Protein AF-A0A845UX18-F1 (afdb_monomer)

Secondary structure (DSSP, 8-state):
----------------TTSSPSSPPSS--SS-EEEEEE-TTSS-EEEEEEEEEE-TTS-EEEEEEEEEEES--EEEGGGEEEEETTEEE--EEEESSTT--S---EEE--S-EEEEEEE-TTSPPP-TTS-EEEEETTEEEEEE-STT-------------GGGT-PSSPPSS--SSEEEEEEE-TTT--EEEEEEEEEE-TTS-EEEEEEEEEEESSPPEEEGGGEEEEETTEEE--EEEESSSSTT----EEE--S-EEEEEEES-SSS---TTS-EEEEETTEEEEEEPP------

pLDDT: mean 80.94, std 14.85, range [38.84, 96.62]

Organism: NCBI:txid2707351

Radius of gyration: 23.26 Å; Cα contacts (8 Å, |Δi|>4): 614; chains: 1; bounding box: 60×74×62 Å

Mean predicted aligned error: 12.35 Å

Sequence (299 aa):
MRGVFFVILILFSSYSWGCLEAPLPKAPSETNWTASWQNSTGSEALDVALWRHECPDGSELLLMNFDPVVGKPFICSISFDVVQNGGQYENFTLLSDPQSTSSSFCSDLLINTTFLVSQRRFDAQWNISEPFDLYWNSDLLMRVGLPGEIFRDRFQNKNTSVDACFDSPLPIKAKSPIWTAVSREPFNDSETKVTLWRQKCPDGKVLLLATFTPISGMPPFVCTVDFELIQNGVQIDNFILDFDNSSGTDSFCSRLQIEMTFLVNQYSYKTQWDDTAEFSLFWDSEFLMQVGAWAGATE

Structure (mmCIF, N/CA/C/O backbone):
data_AF-A0A845UX18-F1
#
_entry.id   AF-A0A845UX18-F1
#
loop_
_atom_site.group_PDB
_atom_site.id
_atom_site.type_symbol
_atom_site.label_atom_id
_atom_site.label_alt_id
_atom_site.label_c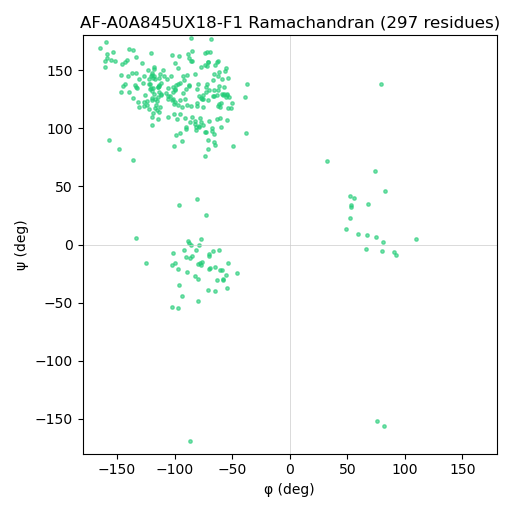omp_id
_atom_site.label_asym_id
_atom_site.label_entity_id
_atom_site.label_seq_id
_atom_site.pdbx_PDB_ins_code
_atom_site.Cartn_x
_atom_site.Cartn_y
_atom_site.Cartn_z
_atom_site.occupancy
_atom_site.B_iso_or_equiv
_atom_site.auth_seq_id
_atom_site.auth_comp_id
_atom_site.auth_asym_id
_atom_site.auth_atom_id
_atom_site.pdbx_PDB_model_num
ATOM 1 N N . MET A 1 1 ? 15.603 -55.658 -6.022 1.00 46.66 1 MET A N 1
ATOM 2 C CA . MET A 1 1 ? 14.857 -54.383 -6.073 1.00 46.66 1 MET A CA 1
ATOM 3 C C . MET A 1 1 ? 15.826 -53.311 -6.550 1.00 46.66 1 MET A C 1
ATOM 5 O O . MET A 1 1 ? 16.840 -53.118 -5.896 1.00 46.66 1 MET A O 1
ATOM 9 N N . ARG A 1 2 ? 15.610 -52.724 -7.734 1.00 44.09 2 ARG A N 1
ATOM 10 C CA . ARG A 1 2 ? 16.452 -51.642 -8.274 1.00 44.09 2 ARG A CA 1
ATOM 11 C C . ARG A 1 2 ? 15.787 -50.316 -7.906 1.00 44.09 2 ARG A C 1
ATOM 13 O O . ARG A 1 2 ? 14.687 -50.056 -8.377 1.00 44.09 2 ARG A O 1
ATOM 20 N N . GLY A 1 3 ? 16.418 -49.543 -7.024 1.00 43.97 3 GLY A N 1
ATOM 21 C CA . GLY A 1 3 ? 15.954 -48.211 -6.644 1.00 43.97 3 GLY A CA 1
ATOM 22 C C . GLY A 1 3 ? 16.251 -47.218 -7.761 1.00 43.97 3 GLY A C 1
ATOM 23 O O . GLY A 1 3 ? 17.409 -47.034 -8.129 1.00 43.97 3 GLY A O 1
ATOM 24 N N . VAL A 1 4 ? 15.206 -46.618 -8.321 1.00 56.28 4 VAL A N 1
ATOM 25 C CA . VAL A 1 4 ? 15.320 -45.498 -9.256 1.00 56.28 4 VAL A CA 1
ATOM 26 C C . VAL A 1 4 ? 15.487 -44.236 -8.414 1.00 56.28 4 VAL A C 1
ATOM 28 O O . VAL A 1 4 ? 14.545 -43.798 -7.761 1.00 56.28 4 VAL A O 1
ATOM 31 N N . PHE A 1 5 ? 16.699 -43.686 -8.386 1.00 52.22 5 PHE A N 1
ATOM 32 C CA . PHE A 1 5 ? 16.954 -42.360 -7.829 1.00 52.22 5 PHE A CA 1
ATOM 33 C C . PHE A 1 5 ? 16.508 -41.315 -8.856 1.00 52.22 5 PHE A C 1
ATOM 35 O O . PHE A 1 5 ? 17.147 -41.150 -9.893 1.00 52.22 5 PHE A O 1
ATOM 42 N N . PHE A 1 6 ? 15.409 -40.617 -8.574 1.00 52.66 6 PHE A N 1
ATOM 43 C CA . PHE A 1 6 ? 15.070 -39.383 -9.275 1.00 52.66 6 PHE A CA 1
ATOM 44 C C . PHE A 1 6 ? 15.975 -38.271 -8.741 1.00 52.66 6 PHE A C 1
ATOM 46 O O . PHE A 1 6 ? 15.771 -37.762 -7.642 1.00 52.66 6 PHE A O 1
ATOM 53 N N . VAL A 1 7 ? 17.003 -37.916 -9.509 1.00 47.62 7 VAL A N 1
ATOM 54 C CA . VAL A 1 7 ? 17.757 -36.681 -9.287 1.00 47.62 7 VAL A CA 1
ATOM 55 C C . VAL A 1 7 ? 16.915 -35.552 -9.871 1.00 47.62 7 VAL A C 1
ATOM 57 O O . VAL A 1 7 ? 16.858 -35.380 -11.087 1.00 47.62 7 VAL A O 1
ATOM 60 N N . ILE A 1 8 ? 16.222 -34.812 -9.008 1.00 54.91 8 ILE A N 1
ATOM 61 C CA . ILE A 1 8 ? 15.590 -33.548 -9.388 1.00 54.91 8 ILE A CA 1
ATOM 62 C C . ILE A 1 8 ? 16.730 -32.541 -9.563 1.00 54.91 8 ILE A C 1
ATOM 64 O O . ILE A 1 8 ? 17.250 -31.992 -8.594 1.00 54.91 8 ILE A O 1
ATOM 68 N N . LEU A 1 9 ? 17.170 -32.358 -10.808 1.00 40.91 9 LEU A N 1
ATOM 69 C CA . LEU A 1 9 ? 18.021 -31.240 -11.201 1.00 40.91 9 LEU A CA 1
ATOM 70 C C . LEU A 1 9 ? 17.180 -29.969 -11.068 1.00 40.91 9 LEU A C 1
ATOM 72 O O . LEU A 1 9 ? 16.374 -29.653 -11.940 1.00 40.91 9 LEU A O 1
ATOM 76 N N . ILE A 1 10 ? 17.343 -29.267 -9.948 1.00 46.94 10 ILE A N 1
ATOM 77 C CA . ILE A 1 10 ? 16.845 -27.902 -9.802 1.00 46.94 10 ILE A CA 1
ATOM 78 C C . ILE A 1 10 ? 17.681 -27.056 -10.766 1.00 46.94 10 ILE A C 1
ATOM 80 O O . ILE A 1 10 ? 18.844 -26.755 -10.497 1.00 46.94 10 ILE A O 1
ATOM 84 N N . LEU A 1 11 ? 17.112 -26.756 -11.934 1.00 45.19 11 LEU A N 1
ATOM 85 C CA . LEU A 1 11 ? 17.663 -25.784 -12.870 1.00 45.19 11 LEU A CA 1
ATOM 86 C C . LEU A 1 11 ? 17.573 -24.419 -12.189 1.00 45.19 11 LEU A C 1
ATOM 88 O O . LEU A 1 11 ? 16.531 -23.772 -12.203 1.00 45.19 11 LEU A O 1
ATOM 92 N N . PHE A 1 12 ? 18.656 -24.000 -11.538 1.00 42.78 12 PHE A N 1
ATOM 93 C CA . PHE A 1 12 ? 18.810 -22.605 -11.158 1.00 42.78 12 PHE A CA 1
ATOM 94 C C . PHE A 1 12 ? 18.809 -21.796 -12.453 1.00 42.78 12 PHE A C 1
ATOM 96 O O . PHE A 1 12 ? 19.661 -22.036 -13.312 1.00 42.78 12 PHE A O 1
ATOM 103 N N . SER A 1 13 ? 17.867 -20.863 -12.607 1.00 51.06 13 SER A N 1
ATOM 104 C CA . SER A 1 13 ? 17.971 -1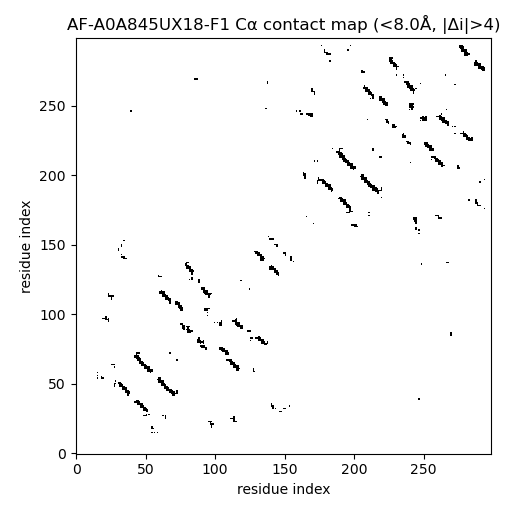9.842 -13.642 1.00 51.06 13 SER A CA 1
ATOM 105 C C . SER A 1 13 ? 19.255 -19.067 -13.360 1.00 51.06 13 SER A C 1
ATOM 107 O O . SER A 1 13 ? 19.365 -18.270 -12.424 1.00 51.06 13 SER A O 1
ATOM 109 N N . SER A 1 14 ? 20.307 -19.391 -14.109 1.00 51.78 14 SER A N 1
ATOM 110 C CA . SER A 1 14 ? 21.498 -18.568 -14.143 1.00 51.78 14 SER A CA 1
ATOM 111 C C . SER A 1 14 ? 21.040 -17.216 -14.659 1.00 51.78 14 SER A C 1
ATOM 113 O O . SER A 1 14 ? 20.670 -17.107 -15.823 1.00 51.78 14 SER A O 1
ATOM 115 N N . TYR A 1 15 ? 21.022 -16.214 -13.777 1.00 56.09 15 TYR A N 1
ATOM 116 C CA . TYR A 1 15 ? 20.987 -14.809 -14.173 1.00 56.09 15 TYR A CA 1
ATOM 117 C C . TYR A 1 15 ? 21.898 -14.660 -15.393 1.00 56.09 15 TYR A C 1
ATOM 119 O O . TYR A 1 15 ? 23.039 -15.131 -15.347 1.00 56.09 15 TYR A O 1
ATOM 127 N N . SER A 1 16 ? 21.396 -14.089 -16.481 1.00 60.09 16 SER A N 1
ATOM 128 C CA . SER A 1 16 ? 22.149 -13.931 -17.720 1.00 60.09 16 SER A CA 1
ATOM 129 C C . SER A 1 16 ? 23.229 -12.868 -17.512 1.00 60.09 16 SER A C 1
ATOM 131 O O . SER A 1 16 ? 23.062 -11.682 -17.792 1.00 60.09 16 SER A O 1
ATOM 133 N N . TRP A 1 17 ? 24.351 -13.286 -16.919 1.00 65.56 17 TRP A N 1
ATOM 134 C CA . TRP A 1 17 ? 25.539 -12.457 -16.755 1.00 65.56 17 TRP A CA 1
ATOM 135 C C . TRP A 1 17 ? 25.937 -11.932 -18.139 1.00 65.56 17 TRP A C 1
ATOM 137 O O . TRP A 1 17 ? 26.398 -12.697 -18.983 1.00 65.56 17 TRP A O 1
ATOM 147 N N . GLY A 1 18 ? 25.710 -10.637 -18.373 1.00 80.44 18 GLY A N 1
ATOM 148 C CA . GLY A 1 18 ? 25.959 -9.978 -19.657 1.00 80.44 18 GLY A CA 1
ATOM 149 C C . GLY A 1 18 ? 24.718 -9.547 -20.444 1.00 80.44 18 GLY A C 1
ATOM 150 O O . GLY A 1 18 ? 24.882 -9.062 -21.556 1.00 80.44 18 GLY A O 1
ATOM 151 N N . CYS A 1 19 ? 23.500 -9.686 -19.908 1.00 89.06 19 CYS A N 1
ATOM 152 C CA . CYS A 1 19 ? 22.313 -9.161 -20.591 1.00 89.06 19 CYS A CA 1
ATOM 153 C C . CYS A 1 19 ? 22.231 -7.626 -20.576 1.00 89.06 19 CYS A C 1
ATOM 155 O O . CYS A 1 19 ? 21.873 -7.019 -21.579 1.00 89.06 19 CYS A O 1
ATOM 157 N N . LEU A 1 20 ? 22.609 -6.988 -19.463 1.00 90.75 20 LEU A N 1
ATOM 158 C CA . LEU A 1 20 ? 22.637 -5.531 -19.339 1.00 90.75 20 LEU A CA 1
ATOM 159 C C . LEU A 1 20 ? 24.052 -5.038 -19.047 1.00 90.75 20 LEU A C 1
ATOM 161 O O . LEU A 1 20 ? 24.739 -5.561 -18.165 1.00 90.75 20 LEU A O 1
ATOM 165 N N . GLU A 1 21 ? 24.448 -3.987 -19.756 1.00 90.25 21 GLU A N 1
ATOM 166 C CA . GLU A 1 21 ? 25.669 -3.232 -19.493 1.00 90.25 21 GLU A CA 1
ATOM 167 C C . GLU A 1 21 ? 25.353 -1.984 -18.657 1.00 90.25 21 GLU A C 1
ATOM 169 O O . GLU A 1 21 ? 24.250 -1.435 -18.715 1.00 90.25 21 GLU A O 1
ATOM 174 N N . ALA A 1 22 ? 26.325 -1.531 -17.864 1.00 87.88 22 ALA A N 1
ATOM 175 C CA . ALA A 1 22 ? 26.252 -0.242 -17.188 1.00 87.88 22 ALA A CA 1
ATOM 176 C C . ALA A 1 22 ? 26.799 0.867 -18.118 1.00 87.88 22 ALA A C 1
ATOM 178 O O . ALA A 1 22 ? 27.856 0.673 -18.725 1.00 87.88 22 ALA A O 1
ATOM 179 N N . PRO A 1 23 ? 26.156 2.049 -18.202 1.00 90.25 23 PRO A N 1
ATOM 180 C CA . PRO A 1 23 ? 24.932 2.439 -17.501 1.00 90.25 23 PRO A CA 1
ATOM 181 C C . PRO A 1 23 ? 23.676 1.820 -18.129 1.00 90.25 23 PRO A C 1
ATOM 183 O O . PRO A 1 23 ? 23.631 1.591 -19.337 1.00 90.25 23 PRO A O 1
ATOM 186 N N . LEU A 1 24 ? 22.635 1.624 -17.312 1.00 93.69 24 LEU A N 1
ATOM 187 C CA . LEU A 1 24 ? 21.344 1.136 -17.797 1.00 93.69 24 LEU A CA 1
ATOM 188 C C . LEU A 1 24 ? 20.780 2.038 -18.915 1.00 93.69 24 LEU A C 1
ATOM 190 O O . LEU A 1 24 ? 21.022 3.253 -18.908 1.00 93.69 24 LEU A O 1
ATOM 194 N N . PRO A 1 25 ? 20.009 1.479 -19.869 1.00 91.81 25 PRO A N 1
ATOM 195 C CA . PRO A 1 25 ? 19.446 2.252 -20.972 1.00 91.81 25 PRO A CA 1
ATOM 196 C C . PRO A 1 25 ? 18.594 3.422 -20.472 1.00 91.81 25 PRO A C 1
ATOM 198 O O . PRO A 1 25 ? 17.703 3.237 -19.649 1.00 91.81 25 PRO A O 1
ATOM 201 N N . LYS A 1 26 ? 18.839 4.631 -20.987 1.00 88.06 26 LYS A N 1
ATOM 202 C CA . LYS A 1 26 ? 18.115 5.853 -20.578 1.00 88.06 26 LYS A CA 1
ATOM 203 C C . LYS A 1 26 ? 16.703 5.977 -21.148 1.00 88.06 26 LYS A C 1
ATOM 205 O O . LYS A 1 26 ? 15.956 6.841 -20.714 1.00 88.06 26 LYS A O 1
ATOM 210 N N . ALA A 1 27 ? 16.369 5.179 -22.156 1.00 82.19 27 ALA A N 1
ATOM 211 C CA . ALA A 1 27 ? 15.075 5.222 -22.812 1.00 82.19 27 ALA A CA 1
ATOM 212 C C . ALA A 1 27 ? 14.560 3.799 -23.057 1.00 82.19 27 ALA A C 1
ATOM 214 O O . ALA A 1 27 ? 15.372 2.898 -23.308 1.00 82.19 27 ALA A O 1
ATOM 215 N N . PRO A 1 28 ? 13.235 3.602 -23.004 1.00 81.44 28 PRO A N 1
ATOM 216 C CA . PRO A 1 28 ? 12.620 2.334 -23.349 1.00 81.44 28 PRO A CA 1
ATOM 217 C C . PRO A 1 28 ? 12.846 1.938 -24.811 1.00 81.44 28 PRO A C 1
ATOM 219 O O . PRO A 1 28 ? 13.057 2.783 -25.682 1.00 81.44 28 PRO A O 1
ATOM 222 N N . SER A 1 29 ? 12.736 0.637 -25.084 1.00 72.19 29 SER A N 1
ATOM 223 C CA . SER A 1 29 ? 12.541 0.125 -26.444 1.00 72.19 29 SER A CA 1
ATOM 224 C C . SER A 1 29 ? 11.144 0.500 -26.980 1.00 72.19 29 SER A C 1
ATOM 226 O O . SER A 1 29 ? 10.334 1.122 -26.287 1.00 72.19 29 SER A O 1
ATOM 228 N N . GLU A 1 30 ? 10.852 0.147 -28.238 1.00 70.25 30 GLU A N 1
ATOM 229 C CA . GLU A 1 30 ? 9.616 0.540 -28.940 1.00 70.25 30 GLU A CA 1
ATOM 230 C C . GLU A 1 30 ? 8.318 0.146 -28.210 1.00 70.25 30 GLU A C 1
ATOM 232 O O . GLU A 1 30 ? 7.302 0.818 -28.378 1.00 70.25 30 GLU A O 1
ATOM 237 N N . THR A 1 31 ? 8.343 -0.906 -27.380 1.00 80.06 31 THR A N 1
ATOM 238 C CA . THR A 1 31 ? 7.196 -1.309 -26.553 1.00 80.06 31 THR A CA 1
ATOM 239 C C . THR A 1 31 ? 7.444 -0.940 -25.098 1.00 80.06 31 THR A C 1
ATOM 241 O O . THR A 1 31 ? 8.271 -1.553 -24.426 1.00 80.06 31 THR A O 1
ATOM 244 N N . ASN A 1 32 ? 6.705 0.051 -24.608 1.00 86.62 32 ASN A N 1
ATOM 245 C CA . ASN A 1 32 ? 6.734 0.465 -23.213 1.00 86.62 32 ASN A CA 1
ATOM 246 C C . ASN A 1 32 ? 5.343 0.824 -22.698 1.00 86.62 32 ASN A C 1
ATOM 248 O O . ASN A 1 32 ? 4.426 1.126 -23.465 1.00 86.62 32 ASN A O 1
ATOM 252 N N . TRP A 1 33 ? 5.220 0.784 -21.377 1.00 89.44 33 TRP A N 1
ATOM 253 C CA . TRP A 1 33 ? 4.077 1.278 -20.626 1.00 89.44 33 TRP A CA 1
ATOM 254 C C . TRP A 1 33 ? 4.501 2.552 -19.916 1.00 89.44 33 TRP A C 1
ATOM 256 O O . TRP A 1 33 ? 5.548 2.584 -19.275 1.00 89.44 33 TRP A O 1
ATOM 266 N N . THR A 1 34 ? 3.703 3.606 -20.043 1.00 89.38 34 THR A N 1
ATOM 267 C CA . THR A 1 34 ? 4.007 4.908 -19.444 1.00 89.38 34 THR A CA 1
ATOM 268 C C . THR A 1 34 ? 2.895 5.339 -18.507 1.00 89.38 34 THR A C 1
ATOM 270 O O . THR A 1 34 ? 1.723 5.236 -18.871 1.00 89.38 34 THR A O 1
ATOM 273 N N . ALA A 1 35 ? 3.261 5.897 -17.361 1.00 87.75 35 ALA A N 1
ATOM 274 C CA . ALA A 1 35 ? 2.351 6.555 -16.435 1.00 87.75 35 ALA A CA 1
ATOM 275 C C . ALA A 1 35 ? 2.935 7.892 -15.982 1.00 87.75 35 ALA A C 1
ATOM 277 O O . ALA A 1 35 ? 4.139 8.109 -16.074 1.00 87.75 35 ALA A O 1
ATOM 278 N N . SER A 1 36 ? 2.079 8.763 -15.462 1.00 88.56 36 SER A N 1
ATOM 279 C CA . SER A 1 36 ? 2.499 9.976 -14.765 1.00 88.56 36 SER A CA 1
ATOM 280 C C . SER A 1 36 ? 1.947 9.908 -13.352 1.00 88.56 36 SER A C 1
ATOM 282 O O . SER A 1 36 ? 0.775 9.582 -13.166 1.00 88.56 36 SER A O 1
ATOM 284 N N . TRP A 1 37 ? 2.778 10.231 -12.372 1.00 87.50 37 TRP A N 1
ATOM 285 C CA . TRP A 1 37 ? 2.398 10.317 -10.971 1.00 87.50 37 TRP A CA 1
ATOM 286 C C . TRP A 1 37 ? 2.608 11.740 -10.468 1.00 87.50 37 TRP A C 1
ATOM 288 O O . TRP A 1 37 ? 3.548 12.429 -10.868 1.00 87.50 37 TRP A O 1
ATOM 298 N N . GLN A 1 38 ? 1.727 12.176 -9.579 1.00 85.38 38 GLN A N 1
ATOM 299 C CA . GLN A 1 38 ? 1.822 13.455 -8.897 1.00 85.38 38 GLN A CA 1
ATOM 300 C C . GLN A 1 38 ? 1.289 13.282 -7.477 1.00 85.38 38 GLN A C 1
ATOM 302 O O . GLN A 1 38 ? 0.246 12.654 -7.287 1.00 85.38 38 GLN A O 1
ATOM 307 N N . ASN A 1 39 ? 1.984 13.845 -6.489 1.00 77.56 39 ASN A N 1
ATOM 308 C CA . ASN A 1 39 ? 1.501 13.822 -5.112 1.00 77.56 39 ASN A CA 1
ATOM 309 C C . ASN A 1 39 ? 0.259 14.718 -4.930 1.00 77.56 39 ASN A C 1
ATOM 311 O O . ASN A 1 39 ? -0.047 15.576 -5.758 1.00 77.56 39 ASN A O 1
ATOM 315 N N . SER A 1 40 ? -0.448 14.555 -3.810 1.00 73.44 40 SER A N 1
ATOM 316 C CA . SER A 1 40 ? -1.710 15.262 -3.532 1.00 73.44 40 SER A CA 1
ATOM 317 C C . SER A 1 40 ? -1.594 16.792 -3.554 1.00 73.44 40 SER A C 1
ATOM 319 O O . SER A 1 40 ? -2.542 17.488 -3.917 1.00 73.44 40 SER A O 1
ATOM 321 N N . THR A 1 41 ? -0.428 17.334 -3.201 1.00 74.19 41 THR A N 1
ATOM 322 C CA . THR A 1 41 ? -0.162 18.781 -3.195 1.00 74.19 41 THR A CA 1
ATOM 323 C C . THR A 1 41 ? 0.309 19.312 -4.549 1.00 74.19 41 THR A C 1
ATOM 325 O O . THR A 1 41 ? 0.395 20.526 -4.743 1.00 74.19 41 THR A O 1
ATOM 328 N N . GLY A 1 42 ? 0.653 18.422 -5.480 1.00 82.81 42 GLY A N 1
ATOM 329 C CA . GLY A 1 42 ? 1.294 18.747 -6.745 1.00 82.81 42 GLY A CA 1
ATOM 330 C C . GLY A 1 42 ? 2.724 19.279 -6.630 1.00 82.81 42 GLY A C 1
ATOM 331 O O . GLY A 1 42 ? 3.270 19.731 -7.638 1.00 82.81 42 GLY A O 1
ATOM 332 N N . SER A 1 43 ? 3.334 19.244 -5.439 1.00 86.56 43 SER A N 1
ATOM 333 C CA . SER A 1 43 ? 4.716 19.689 -5.223 1.00 86.56 43 SER A CA 1
ATOM 334 C C . SER A 1 43 ? 5.748 18.757 -5.855 1.00 86.56 43 SER A C 1
ATOM 336 O O . SER A 1 43 ? 6.882 19.175 -6.087 1.00 86.56 43 SER A O 1
ATOM 338 N N . GLU A 1 44 ? 5.361 17.511 -6.121 1.00 88.94 44 GLU A N 1
ATOM 339 C CA . GLU A 1 44 ? 6.191 16.495 -6.756 1.00 88.94 44 GLU A CA 1
ATOM 340 C C . GLU A 1 44 ? 5.410 15.805 -7.863 1.00 88.94 44 GLU A C 1
ATOM 342 O O . GLU A 1 44 ? 4.247 15.444 -7.687 1.00 88.94 44 GLU A O 1
ATOM 347 N N . ALA A 1 45 ? 6.060 15.626 -9.008 1.00 89.56 45 ALA A N 1
ATOM 348 C CA . ALA A 1 45 ? 5.509 14.894 -10.133 1.00 89.56 45 ALA A CA 1
ATOM 349 C C . ALA A 1 45 ? 6.626 14.170 -10.877 1.00 89.56 45 ALA A C 1
ATOM 351 O O . ALA A 1 45 ? 7.739 14.692 -10.992 1.00 89.56 45 ALA A O 1
ATOM 352 N N .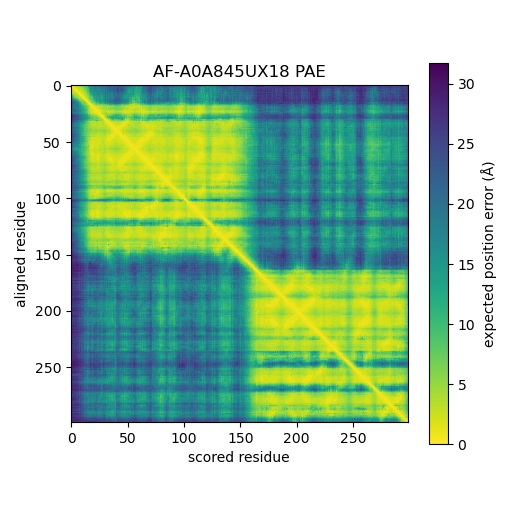 LEU A 1 46 ? 6.322 12.994 -11.413 1.00 94.12 46 LEU A N 1
ATOM 353 C CA . LEU A 1 46 ? 7.232 12.258 -12.277 1.00 94.12 46 LEU A CA 1
ATOM 354 C C . LEU A 1 46 ? 6.494 11.490 -13.364 1.00 94.12 46 LEU A C 1
ATOM 356 O O . LEU A 1 46 ? 5.333 11.116 -13.199 1.00 94.12 46 LEU A O 1
ATOM 360 N N . ASP A 1 47 ? 7.206 11.226 -14.448 1.00 93.50 47 ASP A N 1
ATOM 361 C CA . ASP A 1 47 ? 6.799 10.273 -15.466 1.00 93.50 47 ASP A CA 1
ATOM 362 C C . ASP A 1 47 ? 7.532 8.948 -15.234 1.00 93.50 47 ASP A C 1
ATOM 364 O O . ASP A 1 47 ? 8.726 8.916 -14.932 1.00 93.50 47 ASP A O 1
ATOM 368 N N . VAL A 1 48 ? 6.808 7.839 -15.358 1.00 93.38 48 VAL A N 1
ATOM 369 C CA . VAL A 1 48 ? 7.347 6.481 -15.276 1.00 93.38 48 VAL A CA 1
ATOM 370 C C . VAL A 1 48 ? 7.215 5.829 -16.633 1.00 93.38 48 VAL A C 1
ATOM 372 O O . VAL A 1 48 ? 6.129 5.819 -17.210 1.00 93.38 48 VAL A O 1
ATOM 375 N N . ALA A 1 49 ? 8.292 5.221 -17.114 1.00 93.69 49 ALA A N 1
ATOM 376 C CA . ALA A 1 49 ? 8.254 4.306 -18.241 1.00 93.69 49 ALA A CA 1
ATOM 377 C C . ALA A 1 49 ? 8.745 2.927 -17.806 1.00 93.69 49 ALA A C 1
ATOM 379 O O . ALA A 1 49 ? 9.793 2.795 -17.182 1.00 93.69 49 ALA A O 1
ATOM 380 N N . LEU A 1 50 ? 8.006 1.889 -18.166 1.00 93.38 50 LEU A N 1
ATOM 381 C CA . LEU A 1 50 ? 8.325 0.500 -17.883 1.00 93.38 50 LEU A CA 1
ATOM 382 C C . LEU A 1 50 ? 8.429 -0.270 -19.193 1.00 93.38 50 LEU A C 1
ATOM 384 O O . LEU A 1 50 ? 7.609 -0.077 -20.091 1.00 93.38 50 LEU A O 1
ATOM 388 N N . TRP A 1 51 ? 9.414 -1.151 -19.319 1.00 93.94 51 TRP A N 1
ATOM 389 C CA . TRP A 1 51 ? 9.527 -2.024 -20.483 1.00 93.94 51 TRP A CA 1
ATOM 390 C C . TRP A 1 51 ? 10.237 -3.330 -20.148 1.00 93.94 51 TRP A C 1
ATOM 392 O O . TRP A 1 51 ? 10.990 -3.434 -19.176 1.00 93.94 51 TRP A O 1
ATOM 402 N N . ARG A 1 52 ? 9.986 -4.333 -20.990 1.00 92.12 52 ARG A N 1
ATOM 403 C CA . ARG A 1 52 ? 10.715 -5.601 -20.984 1.00 92.12 52 ARG A CA 1
ATOM 404 C C . ARG A 1 52 ? 11.949 -5.465 -21.875 1.00 92.12 52 ARG A C 1
ATOM 406 O O . ARG A 1 52 ? 11.887 -4.885 -22.960 1.00 92.12 52 ARG A O 1
ATOM 413 N N . HIS A 1 53 ? 13.076 -5.974 -21.402 1.00 91.81 53 HIS A N 1
ATOM 414 C CA . HIS A 1 53 ? 14.329 -6.054 -22.134 1.00 91.81 53 HIS A CA 1
ATOM 415 C C . HIS A 1 53 ? 14.655 -7.523 -22.384 1.00 91.81 53 HIS A C 1
ATOM 417 O O . HIS A 1 53 ? 14.905 -8.267 -21.437 1.00 91.81 53 HIS A O 1
ATOM 423 N N . GLU A 1 54 ? 14.635 -7.933 -23.648 1.00 90.94 54 GLU A N 1
ATOM 424 C CA . GLU A 1 54 ? 14.995 -9.291 -24.049 1.00 90.94 54 GLU A CA 1
ATOM 425 C C . GLU A 1 54 ? 16.514 -9.479 -24.005 1.00 90.94 54 GLU A C 1
ATOM 427 O O . GLU A 1 54 ? 17.280 -8.712 -24.591 1.00 90.94 54 GLU A O 1
ATOM 432 N N . CYS A 1 55 ? 16.947 -10.532 -23.325 1.00 90.25 55 CYS A N 1
ATOM 433 C CA . CYS A 1 55 ? 18.330 -10.958 -23.256 1.00 90.25 55 CYS A CA 1
ATOM 434 C C . CYS A 1 55 ? 18.692 -11.874 -24.437 1.00 90.25 55 CYS A C 1
ATOM 436 O O . CYS A 1 55 ? 17.825 -12.554 -24.990 1.00 90.25 55 CYS A O 1
ATOM 438 N N . PRO A 1 56 ? 19.987 -12.000 -24.793 1.00 90.69 56 PRO A N 1
ATOM 439 C CA . PRO A 1 56 ? 20.425 -12.893 -25.871 1.00 90.69 56 PRO A CA 1
ATOM 440 C C . PRO A 1 56 ? 20.066 -14.376 -25.681 1.00 90.69 56 PRO A C 1
ATOM 442 O O . PRO A 1 56 ? 20.040 -15.131 -26.650 1.00 90.69 56 PRO A O 1
ATOM 445 N N . ASP A 1 57 ? 19.818 -14.807 -24.443 1.00 87.12 57 ASP A N 1
ATOM 446 C CA . ASP A 1 57 ? 19.395 -16.169 -24.103 1.00 87.12 57 ASP A CA 1
ATOM 447 C C . ASP A 1 57 ? 17.867 -16.365 -24.133 1.00 87.12 57 ASP A C 1
ATOM 449 O O . ASP A 1 57 ? 17.383 -17.453 -23.821 1.00 87.12 57 ASP A O 1
ATOM 453 N N . GLY A 1 58 ? 17.113 -15.331 -24.518 1.00 88.50 58 GLY A N 1
ATOM 454 C CA . GLY A 1 58 ? 15.652 -15.331 -24.562 1.00 88.50 58 GLY A CA 1
ATOM 455 C C . GLY A 1 58 ? 14.979 -15.085 -23.211 1.00 88.50 58 GLY A C 1
ATOM 456 O O . GLY A 1 58 ? 13.752 -15.110 -23.148 1.00 88.50 58 GLY A O 1
ATOM 457 N N . SER A 1 59 ? 15.741 -14.857 -22.134 1.00 87.75 59 SER A N 1
ATOM 458 C CA . SER A 1 59 ? 15.167 -14.356 -20.883 1.00 87.75 59 SER A CA 1
ATOM 459 C C . SER A 1 59 ? 14.736 -12.896 -21.031 1.00 87.75 59 SER A C 1
ATOM 461 O O . SER A 1 59 ? 15.233 -12.175 -21.893 1.00 87.75 59 SER A O 1
ATOM 463 N N . GLU A 1 60 ? 13.807 -12.450 -20.193 1.00 89.69 60 GLU A N 1
ATOM 464 C CA . GLU A 1 60 ? 13.410 -11.046 -20.128 1.00 89.69 60 GLU A CA 1
ATOM 465 C C . GLU A 1 60 ? 13.894 -10.434 -18.812 1.00 89.69 60 GLU A C 1
ATOM 467 O O . GLU A 1 60 ? 14.008 -11.106 -17.786 1.00 89.69 60 GLU A O 1
ATOM 472 N N . LEU A 1 61 ? 14.168 -9.136 -18.835 1.00 91.56 61 LEU A N 1
ATOM 473 C CA . LEU A 1 61 ? 14.377 -8.312 -17.651 1.00 91.56 61 LEU A CA 1
ATOM 474 C C . LEU A 1 61 ? 13.379 -7.163 -17.675 1.00 91.56 61 LEU A C 1
ATOM 476 O O . LEU A 1 61 ? 12.994 -6.692 -18.742 1.00 91.56 61 LEU A O 1
ATOM 480 N N . LEU A 1 62 ? 12.982 -6.678 -16.506 1.00 92.94 62 LEU A N 1
ATOM 481 C CA . LEU A 1 62 ? 12.100 -5.525 -16.409 1.00 92.94 62 LEU A CA 1
ATOM 482 C C . LEU A 1 62 ? 12.916 -4.282 -16.052 1.00 92.94 62 LEU A C 1
ATOM 484 O O . LEU A 1 62 ? 13.638 -4.259 -15.055 1.00 92.94 62 LEU A O 1
ATOM 488 N N . LEU A 1 63 ? 12.801 -3.247 -16.876 1.00 94.88 63 LEU A N 1
ATOM 489 C CA . LEU A 1 63 ? 13.450 -1.960 -16.667 1.00 94.88 63 LEU A CA 1
ATOM 490 C C . LEU A 1 63 ? 12.393 -0.894 -16.411 1.00 94.88 63 LEU A C 1
ATOM 492 O O . LEU A 1 63 ? 11.377 -0.847 -17.102 1.00 94.88 63 LEU A O 1
ATOM 496 N N . MET A 1 64 ? 12.659 -0.040 -15.428 1.00 95.25 64 MET A N 1
ATOM 497 C CA . MET A 1 64 ? 11.785 1.054 -15.024 1.00 95.25 64 MET A CA 1
ATOM 498 C C . MET A 1 64 ? 12.571 2.359 -15.028 1.00 95.25 64 MET A C 1
ATOM 500 O O . MET A 1 64 ? 13.566 2.497 -14.320 1.00 95.25 64 MET A O 1
ATOM 504 N N . ASN A 1 65 ? 12.142 3.310 -15.843 1.00 95.88 65 ASN A N 1
ATOM 505 C CA . ASN A 1 65 ? 12.678 4.656 -15.908 1.00 95.88 65 ASN A CA 1
ATOM 506 C C . ASN A 1 65 ? 11.752 5.611 -15.170 1.00 95.88 65 ASN A C 1
ATOM 508 O O . ASN A 1 65 ? 10.539 5.563 -15.358 1.00 95.88 65 ASN A O 1
ATOM 512 N N . PHE A 1 66 ? 12.346 6.481 -14.367 1.00 95.19 66 PHE A N 1
ATOM 513 C CA . PHE A 1 66 ? 11.654 7.572 -13.708 1.00 95.19 66 PHE A CA 1
ATOM 514 C C . PHE A 1 66 ? 12.245 8.890 -14.190 1.00 95.19 66 PHE A C 1
ATOM 516 O O . PHE A 1 66 ? 13.464 9.077 -14.128 1.00 95.19 66 PHE A O 1
ATOM 523 N N . ASP A 1 67 ? 11.382 9.803 -14.619 1.00 95.94 67 ASP A N 1
ATOM 524 C CA . ASP A 1 67 ? 11.741 11.140 -15.071 1.00 95.94 67 ASP A CA 1
ATOM 525 C C . ASP A 1 67 ? 11.049 12.194 -14.190 1.00 95.94 67 ASP A C 1
ATOM 527 O O . ASP A 1 67 ? 9.838 12.399 -14.312 1.00 95.94 67 ASP A O 1
ATOM 531 N N . PRO A 1 68 ? 11.769 12.836 -13.249 1.00 95.69 68 PRO A N 1
ATOM 532 C CA . PRO A 1 68 ? 11.203 13.900 -12.427 1.00 95.69 68 PRO A CA 1
ATOM 533 C C . PRO A 1 68 ? 10.700 15.070 -13.283 1.00 95.69 68 PRO A C 1
ATOM 535 O O . PRO A 1 68 ? 11.473 15.716 -13.989 1.00 95.69 68 PRO A O 1
ATOM 538 N N . VAL A 1 69 ? 9.411 15.395 -13.163 1.00 96.31 69 VAL A N 1
ATOM 539 C CA . VAL A 1 69 ? 8.778 16.528 -13.860 1.00 96.31 69 VAL A CA 1
ATOM 540 C C . VAL A 1 69 ? 8.796 17.778 -12.977 1.00 96.31 69 VAL A C 1
ATOM 542 O O . VAL A 1 69 ? 9.128 18.870 -13.441 1.00 96.31 69 VAL A O 1
ATOM 545 N N . VAL A 1 70 ? 8.454 17.628 -11.692 1.00 95.00 70 VAL A N 1
ATOM 546 C CA . VAL A 1 70 ? 8.448 18.705 -10.686 1.00 95.00 70 VAL A CA 1
ATOM 547 C C . VAL A 1 70 ? 8.966 18.164 -9.355 1.00 95.00 70 VAL A C 1
ATOM 549 O O . VAL A 1 70 ? 8.683 17.026 -8.989 1.00 95.00 70 VAL A O 1
ATOM 552 N N . GLY A 1 71 ? 9.679 19.003 -8.601 1.00 94.38 71 GLY A N 1
ATOM 553 C CA . GLY A 1 71 ? 10.131 18.670 -7.251 1.00 94.38 71 GLY A CA 1
ATOM 554 C C . GLY A 1 71 ? 11.314 17.703 -7.240 1.00 94.38 71 GLY A C 1
ATOM 555 O O . GLY A 1 71 ? 12.144 17.714 -8.150 1.00 94.38 71 GLY A O 1
ATOM 556 N N . LYS A 1 72 ? 11.421 16.917 -6.167 1.00 94.69 72 LYS A N 1
ATOM 557 C CA . LYS A 1 72 ? 12.451 15.885 -5.985 1.00 94.69 72 LYS A CA 1
ATOM 558 C C . LYS A 1 72 ? 11.795 14.618 -5.435 1.00 94.69 72 LYS A C 1
ATOM 560 O O . LYS A 1 72 ? 11.970 14.328 -4.257 1.00 94.69 72 LYS A O 1
ATOM 565 N N . PRO A 1 73 ? 11.027 13.894 -6.264 1.00 92.00 73 PRO A N 1
ATOM 566 C CA . PRO A 1 73 ? 10.257 12.753 -5.796 1.00 92.00 73 PRO A CA 1
ATOM 567 C C . PRO A 1 73 ? 11.143 11.744 -5.065 1.00 92.00 73 PRO A C 1
ATOM 569 O O . PRO A 1 73 ? 12.181 11.331 -5.593 1.00 92.00 73 PRO A O 1
ATOM 572 N N . PHE A 1 74 ? 10.740 11.347 -3.862 1.00 90.50 74 PHE A N 1
ATOM 573 C CA . PHE A 1 74 ? 11.447 10.323 -3.102 1.00 90.50 74 PHE A CA 1
ATOM 574 C C . PHE A 1 74 ? 11.060 8.931 -3.610 1.00 90.50 74 PHE A C 1
ATOM 576 O O . PHE A 1 74 ? 9.893 8.543 -3.553 1.00 90.50 74 PHE A O 1
ATOM 583 N N . ILE A 1 75 ? 12.039 8.165 -4.098 1.00 92.00 75 ILE A N 1
ATOM 584 C CA . ILE A 1 75 ? 11.823 6.818 -4.640 1.00 92.00 75 ILE A CA 1
ATOM 585 C C . ILE A 1 75 ? 12.540 5.807 -3.763 1.00 92.00 75 ILE A C 1
ATOM 587 O O . ILE A 1 75 ? 13.758 5.873 -3.587 1.00 92.00 75 ILE A O 1
ATOM 591 N N . CYS A 1 76 ? 11.793 4.831 -3.257 1.00 89.62 76 CYS A N 1
ATOM 592 C CA . CYS A 1 76 ? 12.329 3.726 -2.480 1.00 89.62 76 CYS A CA 1
ATOM 593 C C . CYS A 1 76 ? 11.792 2.400 -3.005 1.00 89.62 76 CYS A C 1
ATOM 595 O O . CYS A 1 76 ? 10.636 2.302 -3.396 1.00 89.62 76 CYS A O 1
ATOM 597 N N . SER A 1 77 ? 12.623 1.357 -3.020 1.00 88.88 77 SER A N 1
ATOM 598 C CA . SER A 1 77 ? 12.195 0.066 -3.584 1.00 88.88 77 SER A CA 1
ATOM 599 C C . SER A 1 77 ? 11.026 -0.556 -2.813 1.00 88.88 77 SER A C 1
ATOM 601 O O . SER A 1 77 ? 10.189 -1.210 -3.415 1.00 88.88 77 SER A O 1
ATOM 603 N N . ILE A 1 78 ? 10.940 -0.294 -1.504 1.00 81.31 78 ILE A N 1
ATOM 604 C CA . ILE A 1 78 ? 9.831 -0.744 -0.645 1.00 81.31 78 ILE A CA 1
ATOM 605 C C . ILE A 1 78 ? 8.508 -0.026 -0.931 1.00 81.31 78 ILE A C 1
ATOM 607 O O . ILE A 1 78 ? 7.488 -0.418 -0.387 1.00 81.31 78 ILE A O 1
ATOM 611 N N . SER A 1 79 ? 8.520 1.034 -1.740 1.00 84.44 79 SER A N 1
ATOM 612 C CA . SER A 1 79 ? 7.315 1.782 -2.090 1.00 84.44 79 SER A CA 1
ATOM 613 C C . SER A 1 79 ? 6.512 1.116 -3.206 1.00 84.44 79 SER A C 1
ATOM 615 O O . SER A 1 79 ? 5.458 1.634 -3.558 1.00 84.44 79 SER A O 1
ATOM 617 N N . PHE A 1 80 ? 7.013 0.027 -3.800 1.00 88.50 80 PHE A N 1
ATOM 618 C CA . PHE A 1 80 ? 6.389 -0.620 -4.948 1.00 88.50 80 PHE A CA 1
ATOM 619 C C . PHE A 1 80 ? 5.876 -2.008 -4.610 1.00 88.50 80 PHE A C 1
ATOM 621 O O . PHE A 1 80 ? 6.592 -2.824 -4.029 1.00 88.50 80 PHE A O 1
ATOM 628 N N . ASP A 1 81 ? 4.681 -2.288 -5.113 1.00 86.38 81 ASP A N 1
ATOM 629 C CA . ASP A 1 81 ? 4.052 -3.596 -5.052 1.00 86.38 81 ASP A CA 1
ATOM 630 C C . ASP A 1 81 ? 3.639 -4.048 -6.449 1.00 86.38 81 ASP A C 1
ATOM 632 O O . ASP A 1 81 ? 3.221 -3.243 -7.285 1.00 86.38 81 ASP A O 1
ATOM 636 N N . VAL A 1 82 ? 3.729 -5.351 -6.703 1.00 88.62 82 VAL A N 1
ATOM 637 C CA . VAL A 1 82 ? 3.243 -5.955 -7.948 1.00 88.62 82 VAL A CA 1
ATOM 638 C C . VAL A 1 82 ? 2.087 -6.889 -7.650 1.00 88.62 82 VAL A C 1
ATOM 640 O O . VAL A 1 82 ? 2.188 -7.707 -6.744 1.00 88.62 82 VAL A O 1
ATOM 643 N N . VAL A 1 83 ? 1.028 -6.823 -8.454 1.00 84.31 83 VAL A N 1
ATOM 644 C CA . VAL A 1 83 ? -0.146 -7.702 -8.374 1.00 84.31 83 VAL A CA 1
ATOM 645 C C . VAL A 1 83 ? -0.265 -8.508 -9.634 1.00 84.31 83 VAL A C 1
ATOM 647 O O . VAL A 1 83 ? -0.368 -7.959 -10.730 1.00 84.31 83 VAL A O 1
ATOM 650 N N . GLN A 1 84 ? -0.323 -9.819 -9.483 1.00 87.25 84 GLN A N 1
ATOM 651 C CA . GLN A 1 84 ? -0.492 -10.720 -10.602 1.00 87.25 84 GLN A CA 1
ATOM 652 C C . GLN A 1 84 ? -1.301 -11.934 -10.167 1.00 87.25 84 GLN A C 1
ATOM 654 O O . GLN A 1 84 ? -1.019 -12.551 -9.142 1.00 87.25 84 GLN A O 1
ATOM 659 N N . ASN A 1 85 ? -2.327 -12.272 -10.953 1.00 84.62 85 ASN A N 1
ATOM 660 C CA . ASN A 1 85 ? -3.182 -13.441 -10.724 1.00 84.62 85 ASN A CA 1
ATOM 661 C C . ASN A 1 85 ? -3.785 -13.503 -9.300 1.00 84.62 85 ASN A C 1
ATOM 663 O O . ASN A 1 85 ? -3.964 -14.580 -8.739 1.00 84.62 85 ASN A O 1
ATOM 667 N N . GLY A 1 86 ? -4.087 -12.340 -8.708 1.00 74.69 86 GLY A N 1
ATOM 668 C CA . GLY A 1 86 ? -4.623 -12.215 -7.346 1.00 74.69 86 GLY A CA 1
ATOM 669 C C . GLY A 1 86 ? -3.582 -12.309 -6.221 1.00 74.69 86 GLY A C 1
ATOM 670 O O . GLY A 1 86 ? -3.932 -12.086 -5.067 1.00 74.69 86 GLY A O 1
ATOM 671 N N . GLY A 1 87 ? -2.315 -12.601 -6.528 1.00 74.62 87 GLY A N 1
ATOM 672 C CA . GLY A 1 87 ? -1.206 -12.472 -5.584 1.00 74.62 87 GLY A CA 1
ATOM 673 C C . GLY A 1 87 ? -0.600 -11.071 -5.636 1.00 74.62 87 GLY A C 1
ATOM 674 O O . GLY A 1 87 ? -0.525 -10.490 -6.716 1.00 74.62 87 GLY A O 1
ATOM 675 N N . GLN A 1 88 ? -0.135 -10.545 -4.497 1.00 80.06 88 GLN A N 1
ATOM 676 C CA . GLN A 1 88 ? 0.789 -9.401 -4.472 1.00 80.06 88 GLN A CA 1
ATOM 677 C C . GLN A 1 88 ? 2.155 -9.826 -3.966 1.00 80.06 88 GLN A C 1
ATOM 679 O O . GLN A 1 88 ? 2.278 -10.588 -3.004 1.00 80.06 88 GLN A O 1
ATOM 684 N N . TYR A 1 89 ? 3.152 -9.278 -4.633 1.00 82.75 89 TYR A N 1
ATOM 685 C CA . TYR A 1 89 ? 4.549 -9.602 -4.507 1.00 82.75 89 TYR A CA 1
ATOM 686 C C . TYR A 1 89 ? 5.260 -8.380 -3.947 1.00 82.75 89 TYR A C 1
ATOM 688 O O . TYR A 1 89 ? 5.412 -7.362 -4.625 1.00 82.75 89 TYR A O 1
ATOM 696 N N . GLU A 1 90 ? 5.646 -8.510 -2.686 1.00 74.75 90 GLU A N 1
ATOM 697 C CA . GLU A 1 90 ? 6.443 -7.538 -1.945 1.00 74.75 90 GLU A CA 1
ATOM 698 C C . GLU A 1 90 ? 7.940 -7.805 -2.217 1.00 74.75 90 GLU A C 1
ATOM 700 O O . GLU A 1 90 ? 8.303 -8.742 -2.933 1.00 74.75 90 GLU A O 1
ATOM 705 N N . ASN A 1 91 ? 8.843 -6.996 -1.660 1.00 72.56 91 ASN A N 1
ATOM 706 C CA . ASN A 1 91 ? 10.304 -7.126 -1.843 1.00 72.56 91 ASN A CA 1
ATOM 707 C C . ASN A 1 91 ? 10.816 -6.827 -3.261 1.00 72.56 91 ASN A C 1
ATOM 709 O O . ASN A 1 91 ? 11.820 -7.383 -3.731 1.00 72.56 91 ASN A O 1
ATOM 713 N N . PHE A 1 92 ? 10.166 -5.864 -3.903 1.00 82.38 92 PHE A N 1
ATOM 714 C CA . PHE A 1 92 ? 10.661 -5.196 -5.093 1.00 82.38 92 PHE A CA 1
ATOM 715 C C . PHE A 1 92 ? 12.034 -4.557 -4.822 1.00 82.38 92 PHE A C 1
ATOM 717 O O . PHE A 1 92 ? 12.267 -3.957 -3.772 1.00 82.38 92 PHE A O 1
ATOM 724 N N . THR A 1 93 ? 12.985 -4.707 -5.743 1.00 89.12 93 THR A N 1
ATOM 725 C CA . THR A 1 93 ? 14.314 -4.087 -5.644 1.00 89.12 93 THR A CA 1
ATOM 726 C C . THR A 1 93 ? 14.606 -3.287 -6.905 1.00 89.12 93 THR A C 1
ATOM 728 O O . THR A 1 93 ? 14.625 -3.842 -8.001 1.00 89.12 93 THR A O 1
ATOM 731 N N . LEU A 1 94 ? 14.881 -1.995 -6.735 1.00 92.69 94 LEU A N 1
ATOM 732 C CA . LEU A 1 94 ? 15.368 -1.108 -7.787 1.00 92.69 94 LEU A CA 1
ATOM 733 C C . LEU A 1 94 ? 16.899 -1.073 -7.754 1.00 92.69 94 LEU A C 1
ATOM 735 O O . LEU A 1 94 ? 17.493 -0.645 -6.760 1.00 92.69 94 LEU A O 1
ATOM 739 N N . LEU A 1 95 ? 17.534 -1.515 -8.841 1.00 92.62 95 LEU A N 1
ATOM 740 C CA . LEU A 1 95 ? 18.990 -1.539 -9.009 1.00 92.62 95 LEU A CA 1
ATOM 741 C C . LEU A 1 95 ? 19.406 -0.541 -10.095 1.00 92.62 95 LEU A C 1
ATOM 743 O O . LEU A 1 95 ? 19.014 -0.689 -11.247 1.00 92.62 95 LEU A O 1
ATOM 747 N N . SER A 1 96 ? 20.206 0.471 -9.754 1.00 92.00 96 SER A N 1
ATOM 748 C CA . SER A 1 96 ? 20.712 1.464 -10.723 1.00 92.00 96 SER A CA 1
ATOM 749 C C . SER A 1 96 ? 21.902 0.962 -11.552 1.00 92.00 96 SER A C 1
ATOM 751 O O . SER A 1 96 ? 22.225 1.536 -12.591 1.00 92.00 96 SER A O 1
ATOM 753 N N . ASP A 1 97 ? 22.545 -0.114 -11.102 1.00 90.12 97 ASP A N 1
ATOM 754 C CA . ASP A 1 97 ? 23.626 -0.811 -11.793 1.00 90.12 97 ASP A CA 1
ATOM 755 C C . ASP A 1 97 ? 23.308 -2.318 -11.782 1.00 90.12 97 ASP A C 1
ATOM 757 O O . ASP A 1 97 ? 23.119 -2.884 -10.698 1.00 90.12 97 ASP A O 1
ATOM 761 N N . PRO A 1 98 ? 23.230 -2.982 -12.952 1.00 85.81 98 PRO A N 1
ATOM 762 C CA . PRO A 1 98 ? 22.891 -4.402 -13.042 1.00 85.81 98 PRO A CA 1
ATOM 763 C C . PRO A 1 98 ? 23.939 -5.318 -12.393 1.00 85.81 98 PRO A C 1
ATOM 765 O O . PRO A 1 98 ? 23.629 -6.467 -12.087 1.00 85.81 98 PRO A O 1
ATOM 768 N N . GLN A 1 99 ? 25.167 -4.831 -12.182 1.00 84.25 99 GLN A N 1
ATOM 769 C CA . GLN A 1 99 ? 26.240 -5.555 -11.495 1.00 84.25 99 GLN A CA 1
ATOM 770 C C . GLN A 1 99 ? 26.272 -5.274 -9.993 1.00 84.25 99 GLN A C 1
ATOM 772 O O . GLN A 1 99 ? 27.079 -5.863 -9.266 1.00 84.25 99 GLN A O 1
ATOM 777 N N . SER A 1 100 ? 25.417 -4.370 -9.509 1.00 82.94 100 SER A N 1
ATOM 778 C CA . SER A 1 100 ? 25.401 -4.042 -8.099 1.00 82.94 100 SER A CA 1
ATOM 779 C C . SER A 1 100 ? 24.929 -5.231 -7.271 1.00 82.94 100 SER A C 1
ATOM 781 O O . SER A 1 100 ? 23.854 -5.790 -7.479 1.00 82.94 100 SER A O 1
ATOM 783 N N . THR A 1 101 ? 25.729 -5.575 -6.267 1.00 74.94 101 THR A N 1
ATOM 784 C CA . THR A 1 101 ? 25.326 -6.459 -5.169 1.00 74.94 101 THR A CA 1
ATOM 785 C C . THR A 1 101 ? 24.666 -5.681 -4.026 1.00 74.94 101 THR A C 1
ATOM 787 O O . THR A 1 101 ? 24.348 -6.265 -2.989 1.00 74.94 101 THR A O 1
ATOM 790 N N . SER A 1 102 ? 24.513 -4.359 -4.181 1.00 64.94 102 SER A N 1
ATOM 791 C CA . SER A 1 102 ? 24.061 -3.453 -3.129 1.00 64.94 102 SER A CA 1
ATOM 792 C C . SER A 1 102 ? 22.580 -3.595 -2.791 1.00 64.94 102 SER A C 1
ATOM 794 O O . SER A 1 102 ? 21.774 -4.156 -3.531 1.00 64.94 102 SER A O 1
ATOM 796 N N . SER A 1 103 ? 22.236 -2.995 -1.652 1.00 65.94 103 SER A N 1
ATOM 797 C CA . SER A 1 103 ? 20.878 -2.735 -1.192 1.00 65.94 103 SER A CA 1
ATOM 798 C C . SER A 1 103 ? 20.054 -1.935 -2.208 1.00 65.94 103 SER A C 1
ATOM 800 O O . SER A 1 103 ? 20.593 -1.124 -2.961 1.00 65.94 103 SER A O 1
ATOM 802 N N . SER A 1 104 ? 18.742 -2.159 -2.160 1.00 83.31 104 SER A N 1
ATOM 803 C CA . SER A 1 104 ? 17.668 -1.405 -2.815 1.00 83.31 104 SER A CA 1
ATOM 804 C C . SER A 1 104 ? 17.898 0.108 -2.868 1.00 83.31 104 SER A C 1
ATOM 806 O O . SER A 1 104 ? 18.284 0.704 -1.859 1.00 83.31 104 SER A O 1
ATOM 808 N N . PHE A 1 105 ? 17.584 0.742 -4.003 1.00 90.62 105 PHE A N 1
ATOM 809 C CA . PHE A 1 105 ? 17.547 2.204 -4.103 1.00 90.62 105 PHE A CA 1
ATOM 810 C C . PHE A 1 105 ? 16.491 2.798 -3.158 1.00 90.62 105 PHE A C 1
ATOM 812 O O . PHE A 1 105 ? 15.378 2.268 -3.060 1.00 90.62 105 PHE A O 1
ATOM 819 N N . CYS A 1 106 ? 16.863 3.882 -2.469 1.00 92.62 106 CYS A N 1
ATOM 820 C CA . CYS A 1 106 ? 16.007 4.658 -1.573 1.00 92.62 106 CYS A CA 1
ATOM 821 C C . CYS A 1 106 ? 16.558 6.085 -1.426 1.00 92.62 106 CYS A C 1
ATOM 823 O O . CYS A 1 106 ? 17.450 6.329 -0.610 1.00 92.62 106 CYS A O 1
ATOM 825 N N . SER A 1 107 ? 16.125 7.009 -2.283 1.00 93.56 107 SER A N 1
ATOM 826 C CA . SER A 1 107 ? 16.608 8.395 -2.270 1.00 93.56 107 SER A CA 1
ATOM 827 C C . SER A 1 107 ? 15.720 9.334 -3.088 1.00 93.56 107 SER A C 1
ATOM 829 O O . SER A 1 107 ? 14.884 8.886 -3.873 1.00 93.56 107 SER A O 1
ATOM 831 N N . ASP A 1 108 ? 15.961 10.638 -2.944 1.00 94.31 108 ASP A N 1
ATOM 832 C CA . ASP A 1 108 ? 15.400 11.664 -3.822 1.00 94.31 108 ASP A CA 1
ATOM 833 C C . ASP A 1 108 ? 15.887 11.458 -5.257 1.00 94.31 108 ASP A C 1
ATOM 835 O O . ASP A 1 108 ? 17.089 11.324 -5.526 1.00 94.31 108 ASP A O 1
ATOM 839 N N . LEU A 1 109 ? 14.957 11.512 -6.201 1.00 94.62 109 LEU A N 1
ATOM 840 C CA . LEU A 1 109 ? 15.266 11.434 -7.613 1.00 94.62 109 LEU A CA 1
ATOM 841 C C . LEU A 1 109 ? 15.489 12.836 -8.189 1.00 94.62 109 LEU A C 1
ATOM 843 O O . LEU A 1 109 ? 14.564 13.632 -8.336 1.00 94.62 109 LEU A O 1
ATOM 847 N N . LEU A 1 110 ? 16.746 13.146 -8.513 1.00 94.62 110 LEU A N 1
ATOM 848 C CA . LEU A 1 110 ? 17.149 14.470 -9.011 1.00 94.62 110 LEU A CA 1
ATOM 849 C C . LEU A 1 110 ? 17.252 14.549 -10.535 1.00 94.62 110 LEU A C 1
ATOM 851 O O . LEU A 1 110 ? 17.270 15.642 -11.097 1.00 94.62 110 LEU A O 1
ATOM 855 N N . ILE A 1 111 ? 17.405 13.400 -11.187 1.00 95.00 111 ILE A N 1
ATOM 856 C CA . ILE A 1 111 ? 17.588 13.276 -12.629 1.00 95.00 111 ILE A CA 1
ATOM 857 C C . ILE A 1 111 ? 16.854 12.037 -13.123 1.00 95.00 111 ILE A C 1
ATOM 859 O O . ILE A 1 111 ? 16.657 11.082 -12.367 1.00 95.00 111 ILE A O 1
ATOM 863 N N . ASN A 1 112 ? 16.533 12.039 -14.414 1.00 95.94 112 ASN A N 1
ATOM 864 C CA . ASN A 1 112 ? 16.050 10.858 -15.107 1.00 95.94 112 ASN A CA 1
ATOM 865 C C . ASN A 1 112 ? 16.983 9.658 -14.836 1.00 95.94 112 ASN A C 1
ATOM 867 O O . ASN A 1 112 ? 18.192 9.732 -15.094 1.00 95.94 112 ASN A O 1
ATOM 871 N N . THR A 1 113 ? 16.420 8.578 -14.287 1.00 95.62 113 THR A N 1
ATOM 872 C CA . THR A 1 113 ? 17.167 7.379 -13.887 1.00 95.62 113 THR A CA 1
ATOM 873 C C . THR A 1 113 ? 16.392 6.118 -14.245 1.00 95.62 113 THR A C 1
ATOM 875 O O . THR A 1 113 ? 15.218 5.975 -13.908 1.00 95.62 113 THR A O 1
ATOM 878 N N . THR A 1 114 ? 17.080 5.177 -14.891 1.00 96.00 114 THR A N 1
ATOM 879 C CA . THR A 1 114 ? 16.583 3.818 -15.129 1.00 96.00 114 THR A CA 1
ATOM 880 C C . THR A 1 114 ? 17.087 2.879 -14.052 1.00 96.00 114 THR A C 1
ATOM 882 O O . THR A 1 114 ? 18.266 2.903 -13.699 1.00 96.00 114 THR A O 1
ATOM 885 N N . PHE A 1 115 ? 16.203 2.002 -13.600 1.00 95.50 115 PHE A N 1
ATOM 886 C CA . PHE A 1 115 ? 16.492 0.915 -12.689 1.00 95.50 115 PHE A CA 1
ATOM 887 C C . PHE A 1 115 ? 16.154 -0.425 -13.332 1.00 95.50 115 PHE A C 1
ATOM 889 O O . PHE A 1 115 ? 15.170 -0.560 -14.061 1.00 95.50 115 PHE A O 1
ATOM 896 N N . LEU A 1 116 ? 16.953 -1.432 -13.004 1.00 94.00 116 LEU A N 1
ATOM 897 C CA . LEU A 1 116 ? 16.571 -2.825 -13.137 1.00 94.00 116 LEU A CA 1
ATOM 898 C C . LEU A 1 116 ? 15.643 -3.184 -11.982 1.00 94.00 116 LEU A C 1
ATOM 900 O O . LEU A 1 116 ? 15.992 -3.007 -10.813 1.00 94.00 116 LEU A O 1
ATOM 904 N N . VAL A 1 117 ? 14.478 -3.710 -12.335 1.00 92.88 117 VAL A N 1
ATOM 905 C CA . VAL A 1 117 ? 13.518 -4.261 -11.392 1.00 92.88 117 VAL A CA 1
ATOM 906 C C . VAL A 1 117 ? 13.885 -5.712 -11.130 1.00 92.88 117 VAL A C 1
ATOM 908 O O . VAL A 1 117 ? 13.907 -6.543 -12.038 1.00 92.88 117 VAL A O 1
ATOM 911 N N . SER A 1 118 ? 14.186 -6.011 -9.873 1.00 88.88 118 SER A N 1
ATOM 912 C CA . SER A 1 118 ? 14.573 -7.341 -9.423 1.00 88.88 118 SER A CA 1
ATOM 913 C C . SER A 1 118 ? 13.735 -7.784 -8.229 1.00 88.88 118 SER A C 1
ATOM 915 O O . SER A 1 118 ? 13.204 -6.964 -7.479 1.00 88.88 118 SER A O 1
ATOM 917 N N . GLN A 1 119 ? 13.638 -9.098 -8.054 1.00 82.69 119 GLN A N 1
ATOM 918 C CA . GLN A 1 119 ? 12.958 -9.744 -6.937 1.00 82.69 119 GLN A CA 1
ATOM 919 C C . GLN A 1 119 ? 13.993 -10.476 -6.083 1.00 82.69 119 GLN A C 1
ATOM 921 O O . GLN A 1 119 ? 14.942 -11.079 -6.604 1.00 82.69 119 GLN A O 1
ATOM 926 N N . ARG A 1 120 ? 13.820 -10.472 -4.758 1.00 75.81 120 ARG A N 1
ATOM 927 C CA . ARG A 1 120 ? 14.672 -11.293 -3.889 1.00 75.81 120 ARG A CA 1
ATOM 928 C C . ARG A 1 120 ? 14.405 -12.775 -4.159 1.00 75.81 120 ARG A C 1
ATOM 930 O O . ARG A 1 120 ? 13.271 -13.229 -4.218 1.00 75.81 120 ARG A O 1
ATOM 937 N N . ARG A 1 121 ? 15.479 -13.557 -4.319 1.00 61.88 121 ARG A N 1
ATOM 938 C CA . ARG A 1 121 ? 15.432 -14.966 -4.769 1.00 61.88 121 ARG A CA 1
ATOM 939 C C . ARG A 1 121 ? 14.759 -15.950 -3.801 1.00 61.88 121 ARG A C 1
ATOM 941 O O . ARG A 1 121 ? 14.661 -17.125 -4.139 1.00 61.88 121 ARG A O 1
ATOM 948 N N . PHE A 1 122 ? 14.375 -15.511 -2.606 1.00 65.00 122 PHE A N 1
ATOM 949 C CA . PHE A 1 122 ? 13.817 -16.384 -1.570 1.00 65.00 122 PHE A CA 1
ATOM 950 C C . PHE A 1 122 ? 12.292 -16.302 -1.458 1.00 65.00 122 PHE A C 1
ATOM 952 O O . PHE A 1 122 ? 11.711 -17.133 -0.765 1.00 65.00 122 PHE A O 1
ATOM 959 N N . ASP A 1 123 ? 11.662 -15.367 -2.170 1.00 62.44 123 ASP A N 1
ATOM 960 C CA . ASP A 1 123 ? 10.218 -15.157 -2.131 1.00 62.44 123 ASP A CA 1
ATOM 961 C C . ASP A 1 123 ? 9.539 -15.763 -3.365 1.00 62.44 123 ASP A C 1
ATOM 963 O O . ASP A 1 123 ? 10.190 -16.080 -4.368 1.00 62.44 123 ASP A O 1
ATOM 967 N N . ALA A 1 124 ? 8.217 -15.944 -3.289 1.00 64.38 124 ALA A N 1
ATOM 968 C CA . ALA A 1 124 ? 7.423 -16.284 -4.463 1.00 64.38 124 ALA A CA 1
ATOM 969 C C . ALA A 1 124 ? 7.680 -15.232 -5.544 1.00 64.38 124 ALA A C 1
ATOM 971 O O . ALA A 1 124 ? 7.613 -14.038 -5.261 1.00 64.38 124 ALA A O 1
ATOM 972 N N . GLN A 1 125 ? 7.992 -15.677 -6.761 1.00 77.81 125 GLN A N 1
ATOM 973 C CA . GLN A 1 125 ? 8.283 -14.758 -7.850 1.00 77.81 125 GLN A CA 1
ATOM 974 C C . GLN A 1 125 ? 7.063 -14.534 -8.726 1.00 77.81 125 GLN A C 1
ATOM 976 O O . GLN A 1 125 ? 6.343 -15.482 -9.049 1.00 77.81 125 GLN A O 1
ATOM 981 N N . TRP A 1 126 ? 6.846 -13.284 -9.121 1.00 85.38 126 TRP A N 1
ATOM 982 C CA . TRP A 1 126 ? 5.874 -12.963 -10.156 1.00 85.38 126 TRP A CA 1
ATOM 983 C C . TRP A 1 126 ? 6.493 -13.161 -11.539 1.00 85.38 126 TRP A C 1
ATOM 985 O O . TRP A 1 126 ? 7.699 -12.976 -11.737 1.00 85.38 126 TRP A O 1
ATOM 995 N N . ASN A 1 127 ? 5.663 -13.571 -12.491 1.00 89.19 127 ASN A N 1
ATOM 996 C CA . ASN A 1 127 ? 6.050 -13.840 -13.862 1.00 89.19 127 ASN A CA 1
ATOM 997 C C . ASN A 1 127 ? 6.090 -12.531 -14.656 1.00 89.19 127 ASN A C 1
ATOM 999 O O . ASN A 1 127 ? 5.055 -12.001 -15.063 1.00 89.19 127 ASN A O 1
ATOM 1003 N N . ILE A 1 128 ? 7.296 -12.027 -14.916 1.00 89.38 128 ILE A N 1
ATOM 1004 C CA . ILE A 1 128 ? 7.487 -10.776 -15.656 1.00 89.38 128 ILE A CA 1
ATOM 1005 C C . ILE A 1 128 ? 6.926 -10.814 -17.080 1.00 89.38 128 ILE A C 1
ATOM 1007 O O . ILE A 1 128 ? 6.624 -9.752 -17.616 1.00 89.38 128 ILE A O 1
ATOM 1011 N N . SER A 1 129 ? 6.749 -11.996 -17.676 1.00 88.44 129 SER A N 1
ATOM 1012 C CA . SER A 1 129 ? 6.217 -12.171 -19.034 1.00 88.44 129 SER A CA 1
ATOM 1013 C C . SER A 1 129 ? 4.683 -12.181 -19.089 1.00 88.44 129 SER A C 1
ATOM 1015 O O . SER A 1 129 ? 4.104 -12.110 -20.171 1.00 88.44 129 SER A O 1
ATOM 1017 N N . GLU A 1 130 ? 4.008 -12.246 -17.941 1.00 89.75 130 GLU A N 1
ATOM 1018 C CA . GLU A 1 130 ? 2.548 -12.150 -17.836 1.00 89.75 130 GLU A CA 1
ATOM 1019 C C . GLU A 1 130 ? 2.105 -10.718 -17.493 1.00 89.75 130 GLU A C 1
ATOM 1021 O O . GLU A 1 130 ? 2.921 -9.915 -17.033 1.00 89.75 130 GLU A O 1
ATOM 1026 N N . PRO A 1 131 ? 0.826 -10.359 -17.713 1.00 89.12 131 PRO A N 1
ATOM 1027 C CA . PRO A 1 131 ? 0.286 -9.085 -17.257 1.00 89.12 131 PRO A CA 1
ATOM 1028 C C . PRO A 1 131 ? 0.338 -8.937 -15.733 1.00 89.12 131 PRO A C 1
ATOM 1030 O O . PRO A 1 131 ? 0.206 -9.921 -15.002 1.00 89.12 131 PRO A O 1
ATOM 1033 N N . PHE A 1 132 ? 0.500 -7.709 -15.253 1.00 91.19 132 PHE A N 1
ATOM 1034 C CA . PHE A 1 132 ? 0.487 -7.383 -13.828 1.00 91.19 132 PHE A CA 1
ATOM 1035 C C . PHE A 1 132 ? 0.095 -5.924 -13.602 1.00 91.19 132 PHE A C 1
ATOM 1037 O O . PHE A 1 132 ? 0.245 -5.081 -14.486 1.00 91.19 132 PHE A O 1
ATOM 1044 N N . ASP A 1 133 ? -0.377 -5.625 -12.400 1.00 88.81 133 ASP A N 1
ATOM 1045 C CA . ASP A 1 133 ? -0.625 -4.264 -11.943 1.00 88.81 133 ASP A CA 1
ATOM 1046 C C . ASP A 1 133 ? 0.534 -3.834 -11.031 1.00 88.81 133 ASP A C 1
ATOM 1048 O O . ASP A 1 133 ? 0.952 -4.578 -10.143 1.00 88.81 133 ASP A O 1
ATOM 1052 N N . LEU A 1 134 ? 1.091 -2.653 -11.283 1.00 89.31 134 LEU A N 1
ATOM 1053 C CA . LEU A 1 134 ? 2.164 -2.058 -10.495 1.00 89.31 134 LEU A CA 1
ATOM 1054 C C . LEU A 1 134 ? 1.590 -0.933 -9.642 1.00 89.31 134 LEU A C 1
ATOM 1056 O O . LEU A 1 134 ? 0.972 -0.008 -10.172 1.00 89.31 134 LEU A O 1
ATOM 1060 N N . TYR A 1 135 ? 1.865 -0.985 -8.348 1.00 86.31 135 TYR A N 1
ATOM 1061 C CA . TYR A 1 135 ? 1.435 0.004 -7.372 1.00 86.31 135 TYR A CA 1
ATOM 1062 C C . TYR A 1 135 ? 2.635 0.763 -6.818 1.00 86.31 135 TYR A C 1
ATOM 1064 O O . TYR A 1 135 ? 3.723 0.200 -6.690 1.00 86.31 135 TYR A O 1
ATOM 1072 N N . TRP A 1 136 ? 2.430 2.037 -6.493 1.00 86.12 136 TRP A N 1
ATOM 1073 C CA . TRP A 1 136 ? 3.396 2.888 -5.815 1.00 86.12 136 TRP A CA 1
ATOM 1074 C C . TRP A 1 136 ? 2.716 3.592 -4.637 1.00 86.12 136 TRP A C 1
ATOM 1076 O O . TRP A 1 136 ? 1.777 4.353 -4.841 1.00 86.12 136 TRP A O 1
ATOM 1086 N N . ASN A 1 137 ? 3.187 3.341 -3.411 1.00 78.06 137 ASN A N 1
ATOM 1087 C CA . ASN A 1 137 ? 2.579 3.831 -2.168 1.00 78.06 137 ASN A CA 1
ATOM 1088 C C . ASN A 1 137 ? 1.077 3.493 -2.099 1.00 78.06 137 ASN A C 1
ATOM 1090 O O . ASN A 1 137 ? 0.270 4.338 -1.729 1.00 78.06 137 ASN A O 1
ATOM 1094 N N . SER A 1 138 ? 0.712 2.274 -2.506 1.00 69.50 138 SER A N 1
ATOM 1095 C CA . SER A 1 138 ? -0.671 1.788 -2.660 1.00 69.50 138 SER A CA 1
ATOM 1096 C C . SER A 1 138 ? -1.539 2.418 -3.739 1.00 69.50 138 SER A C 1
ATOM 1098 O O . SER A 1 138 ? -2.627 1.902 -4.002 1.00 69.50 138 SER A O 1
ATOM 1100 N N . ASP A 1 139 ? -1.058 3.430 -4.450 1.00 73.31 139 ASP A N 1
ATOM 1101 C CA . ASP A 1 139 ? -1.743 3.910 -5.641 1.00 73.31 139 ASP A CA 1
ATOM 1102 C C . ASP A 1 139 ? -1.412 3.010 -6.827 1.00 73.31 139 ASP A C 1
ATOM 1104 O O . ASP A 1 139 ? -0.248 2.681 -7.071 1.00 73.31 139 ASP A O 1
ATOM 1108 N N . LEU A 1 140 ? -2.427 2.619 -7.603 1.00 76.56 140 LEU A N 1
ATOM 1109 C CA . LEU A 1 140 ? -2.196 1.929 -8.869 1.00 76.56 140 LEU A CA 1
ATOM 1110 C C . LEU A 1 140 ? -1.446 2.878 -9.806 1.00 76.56 140 LEU A C 1
ATOM 1112 O O . LEU A 1 140 ? -2.021 3.825 -10.342 1.00 76.56 140 LEU A O 1
ATOM 1116 N N . LEU A 1 141 ? -0.169 2.592 -10.032 1.00 82.38 141 LEU A N 1
ATOM 1117 C CA . LEU A 1 141 ? 0.683 3.382 -10.903 1.00 82.38 141 LEU A CA 1
ATOM 1118 C C . LEU A 1 141 ? 0.423 3.033 -12.371 1.00 82.38 141 LEU A C 1
ATOM 1120 O O . LEU A 1 141 ? 0.247 3.925 -13.199 1.00 82.38 141 LEU A O 1
ATOM 1124 N N . MET A 1 142 ? 0.399 1.739 -12.712 1.00 86.38 142 MET A N 1
ATOM 1125 C CA . MET A 1 142 ? 0.119 1.286 -14.080 1.00 86.38 142 MET A CA 1
ATOM 1126 C C . MET A 1 142 ? -0.328 -0.173 -14.163 1.00 86.38 142 MET A C 1
ATOM 1128 O O . MET A 1 142 ? 0.095 -1.011 -13.372 1.00 86.38 142 MET A O 1
ATOM 1132 N N . ARG A 1 143 ? -1.112 -0.483 -15.202 1.00 84.69 143 ARG A N 1
ATOM 1133 C CA . ARG A 1 143 ? -1.389 -1.852 -15.652 1.00 84.69 143 ARG A CA 1
ATOM 1134 C C . ARG A 1 143 ? -0.461 -2.218 -16.801 1.00 84.69 143 ARG A C 1
ATOM 1136 O O . ARG A 1 143 ? -0.477 -1.577 -17.854 1.00 84.69 143 ARG A O 1
ATOM 1143 N N . VAL A 1 144 ? 0.327 -3.262 -16.599 1.00 85.06 144 VAL A N 1
ATOM 1144 C CA . VAL A 1 144 ? 1.332 -3.742 -17.543 1.00 85.06 144 VAL A CA 1
ATOM 1145 C C . VAL A 1 144 ? 0.756 -4.940 -18.278 1.00 85.06 144 VAL A C 1
ATOM 1147 O O . VAL A 1 144 ? 0.491 -5.982 -17.685 1.00 85.06 144 VAL A O 1
ATOM 1150 N N . GLY A 1 145 ? 0.516 -4.764 -19.574 1.00 85.25 145 GLY A N 1
ATOM 1151 C CA . GLY A 1 145 ? -0.061 -5.793 -20.437 1.00 85.25 145 GLY A CA 1
ATOM 1152 C C . GLY A 1 145 ? 0.977 -6.736 -21.044 1.00 85.25 145 GLY A C 1
ATOM 1153 O O . GLY A 1 145 ? 2.169 -6.723 -20.712 1.00 85.25 145 GLY A O 1
ATOM 1154 N N . LEU A 1 146 ? 0.529 -7.545 -22.002 1.00 84.00 146 LEU A N 1
ATOM 1155 C CA . LEU A 1 146 ? 1.443 -8.245 -22.907 1.00 84.00 146 LEU A CA 1
ATOM 1156 C C . LEU A 1 146 ? 2.097 -7.253 -23.887 1.00 84.00 146 LEU A C 1
ATOM 1158 O O . LEU A 1 146 ? 1.549 -6.171 -24.124 1.00 84.00 146 LEU A O 1
ATOM 1162 N N . PRO A 1 147 ? 3.268 -7.576 -24.471 1.00 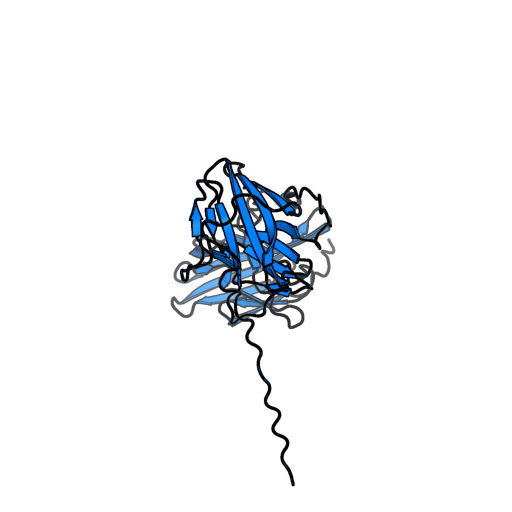73.50 147 PRO A N 1
ATOM 1163 C CA . PRO A 1 147 ? 3.882 -6.713 -25.476 1.00 73.50 147 PRO A CA 1
ATOM 1164 C C . PRO A 1 147 ? 2.890 -6.393 -26.608 1.00 73.50 147 PRO A C 1
ATOM 1166 O O . PRO A 1 147 ? 2.283 -7.294 -27.184 1.00 73.50 147 PRO A O 1
ATOM 1169 N N . GLY A 1 148 ? 2.701 -5.104 -26.905 1.00 69.25 148 GLY A N 1
ATOM 1170 C CA . GLY A 1 148 ? 1.736 -4.623 -27.903 1.00 69.25 148 GLY A CA 1
ATOM 1171 C C . GLY A 1 148 ? 0.346 -4.266 -27.360 1.00 69.25 148 GLY A C 1
ATOM 1172 O O . GLY A 1 148 ? -0.436 -3.641 -28.078 1.00 69.25 148 GLY A O 1
ATOM 1173 N N . GLU A 1 149 ? 0.039 -4.575 -26.097 1.00 74.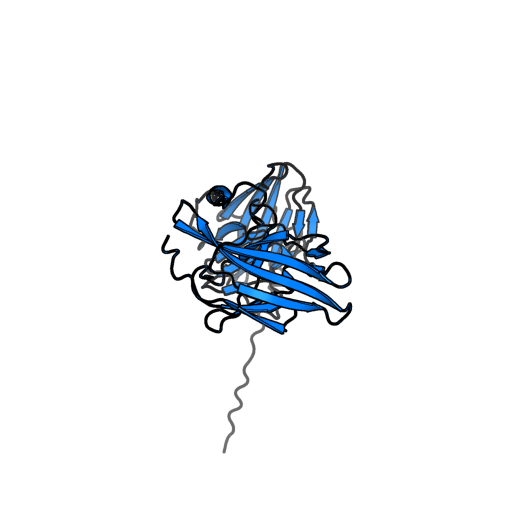00 149 GLU A N 1
ATOM 1174 C CA . GLU A 1 149 ? -1.167 -4.080 -25.432 1.00 74.00 149 GLU A CA 1
ATOM 1175 C C . GLU A 1 149 ? -0.919 -2.692 -24.837 1.00 74.00 149 GLU A C 1
ATOM 1177 O O . GLU A 1 149 ? -0.197 -2.515 -23.853 1.00 74.00 149 GLU A O 1
ATOM 1182 N N . ILE A 1 150 ? -1.540 -1.684 -25.448 1.00 58.62 150 ILE A N 1
ATOM 1183 C CA . ILE A 1 150 ? -1.497 -0.308 -24.963 1.00 58.62 150 ILE A CA 1
ATOM 1184 C C . ILE A 1 150 ? -2.673 -0.099 -24.004 1.00 58.62 150 ILE A C 1
ATOM 1186 O O . ILE A 1 150 ? -3.795 0.175 -24.435 1.00 58.62 150 ILE A O 1
ATOM 1190 N N . PHE A 1 151 ? -2.409 -0.166 -22.700 1.00 57.06 151 PHE A N 1
ATOM 1191 C CA . PHE A 1 151 ? -3.338 0.325 -21.683 1.00 57.06 151 PHE A CA 1
ATOM 1192 C C . PHE A 1 151 ? -3.164 1.842 -21.552 1.00 57.06 151 PHE A C 1
ATOM 1194 O O . PHE A 1 151 ? -2.231 2.334 -20.929 1.00 57.06 151 PHE A O 1
ATOM 1201 N N . ARG A 1 152 ? -4.049 2.600 -22.207 1.00 52.94 152 ARG A N 1
ATOM 1202 C CA . ARG A 1 152 ? -4.098 4.074 -22.166 1.00 52.94 152 ARG A CA 1
ATOM 1203 C C . ARG A 1 152 ? -5.097 4.593 -21.135 1.00 52.94 152 ARG A C 1
ATOM 1205 O O . ARG A 1 152 ? -5.703 5.643 -21.341 1.00 52.94 152 ARG A O 1
ATOM 1212 N N . ASP A 1 153 ? -5.259 3.886 -20.026 1.00 48.91 153 ASP A N 1
ATOM 1213 C CA . ASP A 1 153 ? -5.979 4.462 -18.902 1.00 48.91 153 ASP A CA 1
ATOM 1214 C C . ASP A 1 153 ? -5.027 5.410 -18.190 1.00 48.91 153 ASP A C 1
ATOM 1216 O O . ASP A 1 153 ? -4.122 5.020 -17.457 1.00 48.91 153 ASP A O 1
ATOM 1220 N N . ARG A 1 154 ? -5.212 6.701 -18.473 1.00 43.59 154 ARG A N 1
ATOM 1221 C CA . ARG A 1 154 ? -4.672 7.765 -17.644 1.00 43.59 154 ARG A CA 1
ATOM 1222 C C . ARG A 1 154 ? -5.409 7.636 -16.313 1.00 43.59 154 ARG A C 1
ATOM 1224 O O . ARG A 1 154 ? -6.481 8.219 -16.152 1.00 43.59 154 ARG A O 1
ATOM 1231 N N . PHE A 1 155 ? -4.875 6.820 -15.408 1.00 45.31 155 PHE A N 1
ATOM 1232 C CA . PHE A 1 155 ? -5.305 6.787 -14.022 1.00 45.31 155 PHE A CA 1
ATOM 1233 C C . PHE A 1 155 ? -4.946 8.152 -13.447 1.00 45.31 155 PHE A C 1
ATOM 1235 O O . PHE A 1 155 ? -3.877 8.383 -12.900 1.00 45.31 155 PHE A O 1
ATOM 1242 N N . GLN A 1 156 ? -5.845 9.119 -13.631 1.00 38.84 156 GLN A N 1
ATOM 1243 C CA . GLN A 1 156 ? -5.981 10.119 -12.597 1.00 38.84 156 GLN A CA 1
ATOM 1244 C C . GLN A 1 156 ? -6.258 9.298 -11.348 1.00 38.84 156 GLN A C 1
ATOM 1246 O O . GLN A 1 156 ? -7.166 8.460 -11.394 1.00 38.84 156 GLN A O 1
ATOM 1251 N N . ASN A 1 157 ? -5.473 9.513 -10.290 1.00 41.50 157 ASN A N 1
ATOM 1252 C CA . ASN A 1 157 ? -5.926 9.292 -8.927 1.00 41.50 157 ASN A CA 1
ATOM 1253 C C . ASN A 1 157 ? -7.268 10.008 -8.846 1.00 41.50 157 ASN A C 1
ATOM 1255 O O . ASN A 1 157 ? -7.371 11.198 -8.547 1.00 41.50 157 ASN A O 1
ATOM 1259 N N . LYS A 1 158 ? -8.325 9.311 -9.260 1.00 39.38 158 LYS A N 1
ATOM 1260 C CA . LYS A 1 158 ? -9.678 9.708 -9.010 1.00 39.38 158 LYS A CA 1
ATOM 1261 C C . LYS A 1 158 ? -9.705 9.437 -7.538 1.00 39.38 158 LYS A C 1
ATOM 1263 O O . LYS A 1 158 ? -9.930 8.296 -7.159 1.00 39.38 158 LYS A O 1
ATOM 1268 N N . ASN A 1 159 ? -9.342 10.469 -6.773 1.00 41.97 159 ASN A N 1
ATOM 1269 C CA . ASN A 1 159 ? -9.644 10.611 -5.374 1.00 41.97 159 ASN A CA 1
ATOM 1270 C C . ASN A 1 159 ? -11.054 10.051 -5.262 1.00 41.97 159 ASN A C 1
ATOM 1272 O O . ASN A 1 159 ? -12.040 10.721 -5.556 1.00 41.97 159 ASN A O 1
ATOM 1276 N N . THR A 1 160 ? -11.151 8.781 -4.897 1.00 43.75 160 THR A N 1
ATOM 1277 C CA . THR A 1 160 ? -12.341 8.221 -4.306 1.00 43.75 160 THR A CA 1
ATOM 1278 C C . THR A 1 160 ? -12.287 8.613 -2.845 1.00 43.75 160 THR A C 1
ATOM 1280 O O . THR A 1 160 ? -12.596 7.787 -2.002 1.00 43.75 160 THR A O 1
ATOM 1283 N N . SER A 1 161 ? -11.838 9.844 -2.542 1.00 46.69 161 SER A N 1
ATOM 1284 C CA . SER A 1 161 ? -12.696 10.855 -1.942 1.00 46.69 161 SER A CA 1
ATOM 1285 C C . SER A 1 161 ? -13.705 10.156 -1.056 1.00 46.69 161 SER A C 1
ATOM 1287 O O . SER A 1 161 ? -14.889 9.991 -1.358 1.00 46.69 161 SER A O 1
ATOM 1289 N N . VAL A 1 162 ? -13.158 9.670 0.048 1.00 51.72 162 VAL A N 1
ATOM 1290 C CA . VAL A 1 162 ? -13.917 9.382 1.249 1.00 51.72 162 VAL A CA 1
ATOM 1291 C C . VAL A 1 162 ? -14.541 10.711 1.752 1.00 51.72 162 VAL A C 1
ATOM 1293 O O . VAL A 1 162 ? -15.399 10.708 2.634 1.00 51.72 162 VAL A O 1
ATOM 1296 N N . ASP A 1 163 ? -14.215 11.852 1.110 1.00 55.91 163 ASP A N 1
ATOM 1297 C CA . ASP A 1 163 ? -14.773 13.205 1.249 1.00 55.91 163 ASP A CA 1
ATOM 1298 C C . ASP A 1 163 ? -16.305 13.267 1.291 1.00 55.91 163 ASP A C 1
ATOM 1300 O O . ASP A 1 163 ? -16.851 14.212 1.848 1.00 55.91 163 ASP A O 1
ATOM 1304 N N . ALA A 1 164 ? -17.033 12.291 0.738 1.00 62.12 164 ALA A N 1
ATOM 1305 C CA . ALA A 1 164 ? -18.495 12.317 0.807 1.00 62.12 164 ALA A CA 1
ATOM 1306 C C . ALA A 1 164 ? -19.065 11.868 2.168 1.00 62.12 164 ALA A C 1
ATOM 1308 O O . ALA A 1 164 ? -20.249 12.094 2.423 1.00 62.12 164 ALA A O 1
ATOM 1309 N N . CYS A 1 165 ? -18.278 11.206 3.027 1.00 76.50 165 CYS A N 1
ATOM 1310 C CA . CYS A 1 165 ? -18.794 10.630 4.272 1.00 76.50 165 CYS A CA 1
ATOM 1311 C C . CYS A 1 165 ? -18.605 11.521 5.504 1.00 76.50 165 CYS A C 1
ATOM 1313 O O . CYS A 1 165 ? -19.472 11.533 6.382 1.00 76.50 165 CYS A O 1
ATOM 1315 N N . PHE A 1 166 ? -17.496 12.263 5.567 1.00 77.31 166 PHE A N 1
ATOM 1316 C CA . PHE A 1 166 ? -17.146 13.102 6.710 1.00 77.31 166 PHE A CA 1
ATOM 1317 C C . PHE A 1 166 ? -16.485 14.408 6.285 1.00 77.31 166 PHE A C 1
ATOM 1319 O O . PHE A 1 166 ? -15.560 14.413 5.471 1.00 77.31 166 PHE A O 1
ATOM 1326 N N . ASP A 1 167 ? -16.890 15.490 6.945 1.00 73.44 167 ASP A N 1
ATOM 1327 C CA . ASP A 1 167 ? -16.057 16.680 7.059 1.00 73.44 167 ASP A CA 1
ATOM 1328 C C . ASP A 1 167 ? -14.902 16.371 8.026 1.00 73.44 167 ASP A C 1
ATOM 1330 O O . ASP A 1 167 ? -15.114 15.739 9.060 1.00 73.44 167 ASP A O 1
ATOM 1334 N N . SER A 1 168 ? -13.681 16.807 7.711 1.00 73.06 168 SER A N 1
ATOM 1335 C CA . SER A 1 168 ? -12.564 16.735 8.663 1.00 73.06 168 SER A CA 1
ATOM 1336 C C . SER A 1 168 ? -12.792 17.743 9.806 1.00 73.06 168 SER A C 1
ATOM 1338 O O . SER A 1 168 ? -13.113 18.903 9.518 1.00 73.06 168 SER A O 1
ATOM 1340 N N . PRO A 1 169 ? -12.628 17.365 11.092 1.00 80.31 169 PRO A N 1
ATOM 1341 C CA . PRO A 1 169 ? -12.080 16.101 11.598 1.00 80.31 169 PRO A CA 1
ATOM 1342 C C . PRO A 1 169 ? -13.109 14.964 11.701 1.00 80.31 169 PRO A C 1
ATOM 1344 O O . PRO A 1 169 ? -14.307 15.203 11.860 1.00 80.31 169 PRO A O 1
ATOM 1347 N N . LEU A 1 170 ? -12.620 13.717 11.712 1.00 87.38 170 LEU A N 1
ATOM 1348 C CA . LEU A 1 170 ? -13.458 12.533 11.915 1.00 87.38 170 LEU A CA 1
ATOM 1349 C C . LEU A 1 170 ? -14.299 12.641 13.206 1.00 87.38 170 LEU A C 1
ATOM 1351 O O . LEU A 1 170 ? -13.841 13.167 14.227 1.00 87.38 170 LEU A O 1
ATOM 1355 N N . PRO A 1 171 ? -15.543 12.134 13.199 1.00 88.62 171 PRO A N 1
ATOM 1356 C CA . PRO A 1 171 ? -16.434 12.237 14.346 1.00 88.62 171 PRO A CA 1
ATOM 1357 C C . PRO A 1 171 ? -15.922 11.433 15.540 1.00 88.62 171 PRO A C 1
ATOM 1359 O O . PRO A 1 171 ? -15.736 10.226 15.466 1.00 88.62 171 PRO A O 1
ATOM 1362 N N . ILE A 1 172 ? -15.822 12.093 16.690 1.00 85.19 172 ILE A N 1
ATOM 1363 C CA . ILE A 1 172 ? -15.430 11.460 17.959 1.00 85.19 172 ILE A CA 1
ATOM 1364 C C . ILE A 1 172 ? -16.551 10.640 18.615 1.00 85.19 172 ILE A C 1
ATOM 1366 O O . ILE A 1 172 ? -16.309 9.826 19.501 1.00 85.19 172 ILE A O 1
ATOM 1370 N N . LYS A 1 173 ? -17.809 10.853 18.209 1.00 89.88 173 LYS A N 1
ATOM 1371 C CA . LYS A 1 173 ? -18.963 10.178 18.811 1.00 89.88 173 LYS A CA 1
ATOM 1372 C C . LYS A 1 173 ? -19.380 8.972 17.976 1.00 89.88 173 LYS A C 1
ATOM 1374 O O . LYS A 1 173 ? -20.015 9.135 16.934 1.00 89.88 173 LYS A O 1
ATOM 1379 N N . ALA A 1 174 ? -19.108 7.784 18.505 1.00 92.56 174 ALA A N 1
ATOM 1380 C CA . ALA A 1 174 ? -19.536 6.526 17.912 1.00 92.56 174 ALA A CA 1
ATOM 1381 C C . ALA A 1 174 ? -21.066 6.431 17.760 1.00 92.56 174 ALA A C 1
ATOM 1383 O O . ALA A 1 174 ? -21.830 6.879 18.626 1.00 92.56 174 ALA A O 1
ATOM 1384 N N . LYS A 1 175 ? -21.512 5.820 16.659 1.00 90.88 175 LYS A N 1
ATOM 1385 C CA . LYS A 1 175 ? -22.924 5.506 16.394 1.00 90.88 175 LYS A CA 1
ATOM 1386 C C . LYS A 1 175 ? -23.155 4.003 16.489 1.00 90.88 175 LYS A C 1
ATOM 1388 O O . LYS A 1 175 ? -22.290 3.221 16.126 1.00 90.88 175 LYS A O 1
ATOM 1393 N N . SER A 1 176 ? -24.329 3.613 16.981 1.00 87.50 176 SER A N 1
ATOM 1394 C CA . SER A 1 176 ? -24.721 2.203 17.077 1.00 87.50 176 SER A CA 1
ATOM 1395 C C . SER A 1 176 ? -24.801 1.546 15.688 1.00 87.50 176 SER A C 1
ATOM 1397 O O . SER A 1 176 ? -25.275 2.208 14.760 1.00 87.50 176 SER A O 1
ATOM 1399 N N . PRO A 1 177 ? -24.447 0.254 15.550 1.00 91.44 177 PRO A N 1
ATOM 1400 C CA . PRO A 1 177 ? -23.813 -0.614 16.551 1.00 91.44 177 PRO A CA 1
ATOM 1401 C C . PRO A 1 177 ? -22.379 -0.195 16.904 1.00 91.44 177 PRO A C 1
ATOM 1403 O O . PRO A 1 177 ? -21.603 0.205 16.038 1.00 91.44 177 PRO A O 1
ATOM 1406 N N . ILE A 1 178 ? -22.050 -0.322 18.193 1.00 94.56 178 ILE A N 1
ATOM 1407 C CA . ILE A 1 178 ? -20.707 -0.091 18.734 1.00 94.56 178 ILE A CA 1
ATOM 1408 C C . ILE A 1 178 ? -20.158 -1.386 19.327 1.00 94.56 178 ILE A C 1
ATOM 1410 O O . ILE A 1 178 ? -20.888 -2.138 19.978 1.00 94.56 178 ILE A O 1
ATOM 1414 N N . TRP A 1 179 ? -18.863 -1.606 19.146 1.00 96.25 179 TRP A N 1
ATOM 1415 C CA . TRP A 1 179 ? -18.106 -2.676 19.785 1.00 96.25 179 TRP A CA 1
ATOM 1416 C C . TRP A 1 179 ? -16.985 -2.044 20.589 1.00 96.25 179 TRP A C 1
ATOM 1418 O O . TRP A 1 179 ? -16.322 -1.126 20.116 1.00 96.25 179 TRP A O 1
ATOM 1428 N N . THR A 1 180 ? -16.796 -2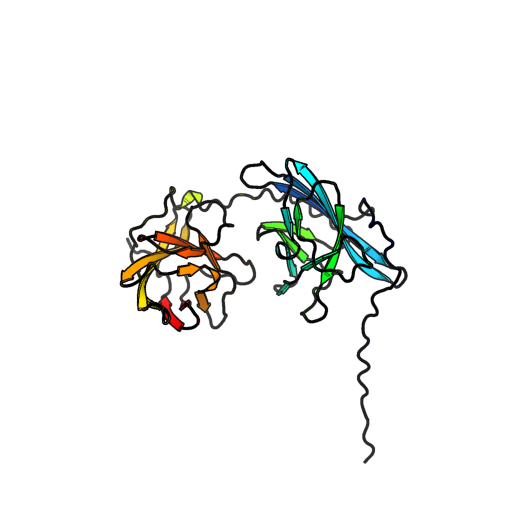.490 21.826 1.00 96.19 180 THR A N 1
ATOM 1429 C CA . THR A 1 180 ? -15.801 -1.899 22.718 1.00 96.19 180 THR A CA 1
ATOM 1430 C C . THR A 1 180 ? -14.998 -2.985 23.403 1.00 96.19 180 THR A C 1
ATOM 1432 O O . THR A 1 180 ? -15.569 -3.953 23.902 1.00 96.19 180 THR A O 1
ATOM 1435 N N . ALA A 1 181 ? -13.690 -2.777 23.481 1.00 95.44 181 ALA A N 1
ATOM 1436 C CA . ALA A 1 181 ? -12.795 -3.543 24.333 1.00 95.44 181 ALA A CA 1
ATOM 1437 C C . ALA A 1 181 ? -11.820 -2.609 25.047 1.00 95.44 181 ALA A C 1
ATOM 1439 O O . ALA A 1 181 ? -11.691 -1.432 24.701 1.00 95.44 181 ALA A O 1
ATOM 1440 N N . VAL A 1 182 ? -11.136 -3.148 26.048 1.00 94.69 182 VAL A N 1
ATOM 1441 C CA . VAL A 1 182 ? -10.018 -2.484 26.710 1.00 94.69 182 VAL A CA 1
ATOM 1442 C C . VAL A 1 182 ? -8.781 -3.322 26.435 1.00 94.69 182 VAL A C 1
ATOM 1444 O O . VAL A 1 182 ? -8.759 -4.495 26.794 1.00 94.69 182 VAL A O 1
ATOM 1447 N N . SER A 1 183 ? -7.789 -2.716 25.791 1.00 92.50 183 SER A N 1
ATOM 1448 C CA . SER A 1 183 ? -6.445 -3.274 25.675 1.00 92.50 183 SER A CA 1
ATOM 1449 C C . SER A 1 183 ? -5.587 -2.747 26.816 1.00 92.50 183 SER A C 1
ATOM 1451 O O . SER A 1 183 ? -5.759 -1.598 27.242 1.00 92.50 183 SER A O 1
ATOM 1453 N N . ARG A 1 184 ? -4.673 -3.579 27.311 1.00 91.81 184 ARG A N 1
ATOM 1454 C CA . ARG A 1 184 ? -3.674 -3.186 28.299 1.00 91.81 184 ARG A CA 1
ATOM 1455 C C . ARG A 1 184 ? -2.292 -3.504 27.750 1.00 91.81 184 ARG A C 1
ATOM 1457 O O . ARG A 1 184 ? -1.978 -4.668 27.539 1.00 91.81 184 ARG A O 1
ATOM 1464 N N . GLU A 1 185 ? -1.449 -2.488 27.604 1.00 85.56 185 GLU A N 1
ATOM 1465 C CA . GLU A 1 185 ? -0.060 -2.703 27.207 1.00 85.56 185 GLU A CA 1
ATOM 1466 C C . GLU A 1 185 ? 0.727 -3.355 28.363 1.00 85.56 185 GLU A C 1
ATOM 1468 O O . GLU A 1 185 ? 0.808 -2.785 29.461 1.00 85.56 185 GLU A O 1
ATOM 1473 N N . PRO A 1 186 ? 1.380 -4.508 28.138 1.00 80.81 186 PRO A N 1
ATOM 1474 C CA . PRO A 1 186 ? 2.042 -5.262 29.202 1.00 80.81 186 PRO A CA 1
ATOM 1475 C C . PRO A 1 186 ? 3.290 -4.565 29.764 1.00 80.81 186 PRO A C 1
ATOM 1477 O O . PRO A 1 186 ? 3.728 -4.877 30.870 1.00 80.81 186 PRO A O 1
ATOM 1480 N N . PHE A 1 187 ? 3.888 -3.631 29.018 1.00 82.88 187 PHE A N 1
ATOM 1481 C CA . PHE A 1 187 ? 5.161 -3.005 29.394 1.00 82.88 187 PHE A CA 1
ATOM 1482 C C . PHE A 1 187 ? 5.018 -1.749 30.255 1.00 82.88 187 PHE A C 1
ATOM 1484 O O . PHE A 1 187 ? 5.970 -1.372 30.940 1.00 82.88 187 PHE A O 1
ATOM 1491 N N . ASN A 1 188 ? 3.873 -1.069 30.197 1.00 85.81 188 ASN A N 1
ATOM 1492 C CA . ASN A 1 188 ? 3.682 0.224 30.856 1.00 85.81 188 ASN A CA 1
ATOM 1493 C C . ASN A 1 188 ? 2.361 0.337 31.636 1.00 85.81 188 ASN A C 1
ATOM 1495 O O . ASN A 1 188 ? 2.055 1.428 32.124 1.00 85.81 188 ASN A O 1
ATOM 1499 N N . ASP A 1 189 ? 1.596 -0.758 31.731 1.00 88.31 189 ASP A N 1
ATOM 1500 C CA . ASP A 1 189 ? 0.266 -0.821 32.349 1.00 88.31 189 ASP A CA 1
ATOM 1501 C C . ASP A 1 189 ? -0.713 0.243 31.814 1.00 88.31 189 ASP A C 1
ATOM 1503 O O . ASP A 1 189 ? -1.664 0.621 32.501 1.00 88.31 189 ASP A O 1
ATOM 1507 N N . SER A 1 190 ? -0.483 0.765 30.603 1.00 92.19 190 SER A N 1
ATOM 1508 C CA . SER A 1 190 ? -1.417 1.691 29.972 1.00 92.19 190 SER A CA 1
ATOM 1509 C C . SER A 1 190 ? -2.649 0.939 29.508 1.00 92.19 190 SER A C 1
ATOM 1511 O O . SER A 1 190 ? -2.560 -0.148 28.939 1.00 92.19 190 SER A O 1
ATOM 1513 N N . GLU A 1 191 ? -3.813 1.516 29.777 1.00 94.94 191 GLU A N 1
ATOM 1514 C CA . GLU A 1 191 ? -5.087 0.956 29.354 1.00 94.94 191 GLU A CA 1
ATOM 1515 C C . GLU A 1 191 ? -5.713 1.854 28.298 1.00 94.94 191 GLU A C 1
ATOM 1517 O O . GLU A 1 191 ? -5.877 3.061 28.502 1.00 94.94 191 GLU A O 1
ATOM 1522 N N . THR A 1 192 ? -6.123 1.245 27.191 1.00 95.19 192 THR A N 1
ATOM 1523 C CA . THR A 1 192 ? -6.768 1.931 26.073 1.00 95.19 192 THR A CA 1
ATOM 1524 C C . THR A 1 192 ? -8.110 1.293 25.795 1.00 95.19 192 THR A C 1
ATOM 1526 O O . THR A 1 192 ? -8.198 0.102 25.503 1.00 95.19 192 THR A O 1
ATOM 1529 N N . LYS A 1 193 ? -9.176 2.089 25.833 1.00 95.81 193 LYS A N 1
ATOM 1530 C CA . LYS A 1 193 ? -10.481 1.657 25.338 1.00 95.81 193 LYS A CA 1
ATOM 1531 C C . LYS A 1 193 ? -10.495 1.806 23.823 1.00 95.81 193 LYS A C 1
ATOM 1533 O O . LYS A 1 193 ? -10.355 2.921 23.328 1.00 95.81 193 LYS A O 1
ATOM 1538 N N . VAL A 1 194 ? -10.731 0.719 23.105 1.00 95.38 194 VAL A N 1
ATOM 1539 C CA . VAL A 1 194 ? -10.947 0.730 21.654 1.00 95.38 194 VAL A CA 1
ATOM 1540 C C . VAL A 1 194 ? -12.438 0.604 21.400 1.00 95.38 194 VAL A C 1
ATOM 1542 O O . VAL A 1 194 ? -13.073 -0.318 21.906 1.00 95.38 194 VAL A O 1
ATOM 1545 N N . THR A 1 195 ? -13.009 1.540 20.648 1.00 96.19 195 THR A N 1
ATOM 1546 C CA . THR A 1 195 ? -14.418 1.539 20.247 1.00 96.19 195 THR A CA 1
ATOM 1547 C C . THR A 1 195 ? -14.512 1.499 18.732 1.00 96.19 195 THR A C 1
ATOM 1549 O O . THR A 1 195 ? -14.213 2.489 18.072 1.00 96.19 195 THR A O 1
ATOM 1552 N N . LEU A 1 196 ? -14.952 0.370 18.187 1.00 95.25 196 LEU A N 1
ATOM 1553 C CA . LEU A 1 196 ? -15.254 0.228 16.770 1.00 95.25 196 LEU A CA 1
ATOM 1554 C C . LEU A 1 196 ? -16.718 0.535 16.504 1.00 95.25 196 LEU A C 1
ATOM 1556 O O . LEU A 1 196 ? -17.602 0.172 17.284 1.00 95.25 196 LEU A O 1
ATOM 1560 N N . TRP A 1 197 ? -16.976 1.192 15.384 1.00 94.81 197 TRP A N 1
ATOM 1561 C CA . TRP A 1 197 ? -18.322 1.495 14.929 1.00 94.81 197 TRP A CA 1
ATOM 1562 C C . TRP A 1 197 ? -18.322 1.766 13.432 1.00 94.81 197 TRP A C 1
ATOM 1564 O O .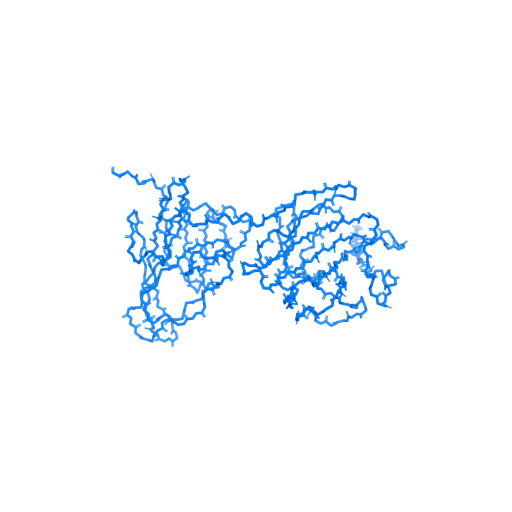 TRP A 1 197 ? -17.281 1.990 12.822 1.00 94.81 197 TRP A O 1
ATOM 1574 N N . ARG A 1 198 ? -19.502 1.724 12.823 1.00 92.50 198 ARG A N 1
ATOM 1575 C CA . ARG A 1 198 ? -19.651 1.891 11.379 1.00 92.50 198 ARG A CA 1
ATOM 1576 C C . ARG A 1 198 ? -20.505 3.094 11.041 1.00 92.50 198 ARG A C 1
ATOM 1578 O O . ARG A 1 198 ? -21.501 3.371 11.712 1.00 92.50 198 ARG A O 1
ATOM 1585 N N . GLN A 1 199 ? -20.143 3.777 9.964 1.00 90.44 199 GLN A N 1
ATOM 1586 C CA . GLN A 1 199 ? -20.902 4.893 9.421 1.00 90.44 199 GLN A CA 1
ATOM 1587 C C . GLN A 1 199 ? -21.335 4.582 7.996 1.00 90.44 199 GLN A C 1
ATOM 1589 O O . GLN A 1 199 ? -20.507 4.349 7.123 1.00 90.44 199 GLN A O 1
ATOM 1594 N N . LYS A 1 200 ? -22.642 4.667 7.744 1.00 89.25 200 LYS A N 1
ATOM 1595 C CA . LYS A 1 200 ? -23.170 4.693 6.381 1.00 89.25 200 LYS A CA 1
ATOM 1596 C C . LYS A 1 200 ? -23.006 6.090 5.781 1.00 89.25 200 LYS A C 1
ATOM 1598 O O . LYS A 1 200 ? -23.440 7.071 6.387 1.00 89.25 200 LYS A O 1
ATOM 1603 N N . CYS A 1 201 ? -22.417 6.168 4.602 1.00 87.31 201 CYS A N 1
ATOM 1604 C CA . CYS A 1 201 ? -22.203 7.395 3.851 1.00 87.31 201 CYS A CA 1
ATOM 1605 C C . CYS A 1 201 ? -23.416 7.724 2.963 1.00 87.31 201 CYS A C 1
ATOM 1607 O O . CYS A 1 201 ? -24.215 6.830 2.654 1.00 87.31 201 CYS A O 1
ATOM 1609 N N . PRO A 1 202 ? -23.576 8.986 2.520 1.00 86.19 202 PRO A N 1
ATOM 1610 C CA . PRO A 1 202 ? -24.666 9.384 1.625 1.00 86.19 202 PRO A CA 1
ATOM 1611 C C . PRO A 1 202 ? -24.698 8.616 0.296 1.00 86.19 202 PRO A C 1
ATOM 1613 O O . PRO A 1 202 ? -25.771 8.399 -0.261 1.00 86.19 202 PRO A O 1
ATOM 1616 N N . ASP A 1 203 ? -23.538 8.172 -0.193 1.00 82.31 203 ASP A N 1
ATOM 1617 C CA . ASP A 1 203 ? -23.396 7.358 -1.408 1.00 82.31 203 ASP A CA 1
ATOM 1618 C C . ASP A 1 203 ? -23.724 5.866 -1.193 1.00 82.31 203 ASP A C 1
ATOM 1620 O O . ASP A 1 203 ? -23.690 5.075 -2.134 1.00 82.31 203 ASP A O 1
ATOM 1624 N N . GLY A 1 204 ? -24.074 5.479 0.037 1.00 85.50 204 GLY A N 1
ATOM 1625 C CA . GLY A 1 204 ? -24.422 4.115 0.414 1.00 85.50 204 GLY A CA 1
ATOM 1626 C C . GLY A 1 204 ? -23.248 3.260 0.889 1.00 85.50 204 GLY A C 1
ATOM 1627 O O . GLY A 1 204 ? -23.510 2.161 1.382 1.00 85.50 204 GLY A O 1
ATOM 1628 N N . LYS A 1 205 ? -22.000 3.744 0.808 1.00 85.19 205 LYS A N 1
ATOM 1629 C CA . LYS A 1 205 ? -20.841 3.045 1.382 1.00 85.19 205 LYS A CA 1
ATOM 1630 C C . LYS A 1 205 ? -20.962 2.936 2.899 1.00 85.19 205 LYS A C 1
ATOM 1632 O O . LYS A 1 205 ? -21.665 3.720 3.538 1.00 85.19 205 LYS A O 1
ATOM 1637 N 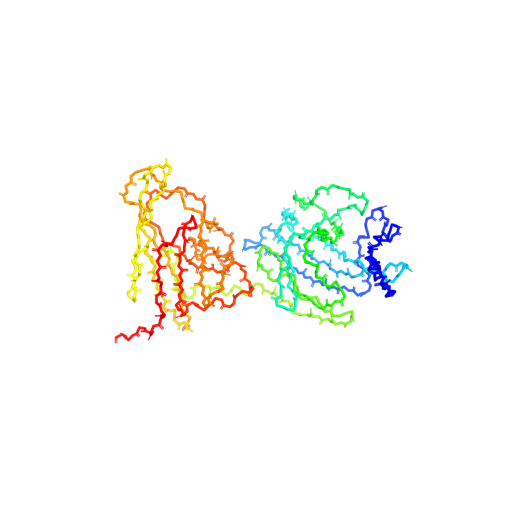N . VAL A 1 206 ? -20.267 1.967 3.479 1.00 87.38 206 VAL A N 1
ATOM 1638 C CA . VAL A 1 206 ? -20.130 1.818 4.928 1.00 87.38 206 VAL A CA 1
ATOM 1639 C C . VAL A 1 206 ? -18.651 1.910 5.250 1.00 87.38 206 VAL A C 1
ATOM 1641 O O . VAL A 1 206 ? -17.868 1.185 4.658 1.00 87.38 206 VAL A O 1
ATOM 1644 N N . LEU A 1 207 ? -18.286 2.805 6.162 1.00 88.31 207 LEU A N 1
ATOM 1645 C CA . LEU A 1 207 ? -16.921 2.948 6.657 1.00 88.31 207 LEU A CA 1
ATOM 1646 C C . LEU A 1 207 ? -16.829 2.388 8.069 1.00 88.31 207 LEU A C 1
ATOM 1648 O O . LEU A 1 207 ? -17.752 2.579 8.869 1.00 88.31 207 LEU A O 1
ATOM 1652 N N . LEU A 1 208 ? -15.709 1.746 8.383 1.00 91.06 208 LEU A N 1
ATOM 1653 C CA . LEU A 1 208 ? -15.354 1.340 9.735 1.00 91.06 208 LEU A CA 1
ATOM 1654 C C . LEU A 1 208 ? -14.498 2.426 10.398 1.00 91.06 208 LEU A C 1
ATOM 1656 O O . LEU A 1 208 ? -13.512 2.889 9.834 1.00 91.06 208 LEU A O 1
ATOM 1660 N N . LEU A 1 209 ? -14.861 2.825 11.613 1.00 93.06 209 LEU A N 1
ATOM 1661 C CA . LEU A 1 209 ? -14.104 3.777 12.418 1.00 93.06 209 LEU A CA 1
ATOM 1662 C C . LEU A 1 209 ? -13.671 3.140 13.731 1.00 93.06 209 LEU A C 1
ATOM 1664 O O . LEU A 1 209 ? -14.407 2.346 14.323 1.00 93.06 209 LEU A O 1
ATOM 1668 N N . ALA A 1 210 ? -12.497 3.546 14.204 1.00 93.88 210 ALA A N 1
ATOM 1669 C CA . ALA A 1 210 ? -11.927 3.144 15.478 1.00 93.88 210 ALA A CA 1
ATOM 1670 C C . ALA A 1 210 ? -11.643 4.371 16.339 1.00 93.88 210 ALA A C 1
ATOM 1672 O O . ALA A 1 210 ? -10.810 5.205 15.996 1.00 93.88 210 ALA A O 1
ATOM 1673 N N . THR A 1 211 ? -12.321 4.477 17.477 1.00 94.88 211 THR A N 1
ATOM 1674 C CA . THR A 1 211 ? -12.046 5.491 18.495 1.00 94.88 211 THR A CA 1
ATOM 1675 C C . THR A 1 211 ? -11.212 4.878 19.609 1.00 94.88 211 THR A C 1
ATOM 1677 O O . THR A 1 211 ? -11.637 3.914 20.249 1.00 94.88 211 THR A O 1
ATOM 1680 N N . PHE A 1 212 ? -10.047 5.456 19.872 1.00 94.31 212 PHE A N 1
ATOM 1681 C CA . PHE A 1 212 ? -9.162 5.056 20.956 1.00 94.31 212 PHE A CA 1
ATOM 1682 C C . PHE A 1 212 ? -9.243 6.093 22.071 1.00 94.31 212 PHE A C 1
ATOM 1684 O O . PHE A 1 212 ? -9.024 7.280 21.834 1.00 94.31 212 PHE A O 1
ATOM 1691 N N . THR A 1 213 ? -9.550 5.652 23.288 1.00 96.19 213 THR A N 1
ATOM 1692 C CA . THR A 1 213 ? -9.622 6.504 24.480 1.00 96.19 213 THR A CA 1
ATOM 1693 C C . THR A 1 213 ? -8.590 6.014 25.502 1.00 96.19 213 THR A C 1
ATOM 1695 O O . THR A 1 213 ? -8.773 4.919 26.047 1.00 96.19 213 THR A O 1
ATOM 1698 N N . PRO A 1 214 ? -7.539 6.793 25.817 1.00 95.75 214 PRO A N 1
ATOM 1699 C CA . PRO A 1 214 ? -6.666 6.490 26.949 1.00 95.75 214 PRO A CA 1
ATOM 1700 C C . PRO A 1 214 ? -7.479 6.451 28.254 1.00 95.75 214 PRO A C 1
ATOM 1702 O O . PRO A 1 214 ? -8.248 7.374 28.530 1.00 95.75 214 PRO A O 1
ATOM 1705 N N . ILE A 1 215 ? -7.335 5.388 29.049 1.00 96.62 215 ILE A N 1
ATOM 1706 C CA . ILE A 1 215 ? -8.045 5.207 30.327 1.00 96.62 215 ILE A CA 1
ATOM 1707 C C . ILE A 1 215 ? -7.117 5.518 31.501 1.00 96.62 215 ILE A C 1
ATOM 1709 O O . ILE A 1 215 ? -7.467 6.302 32.385 1.00 96.62 215 ILE A O 1
ATOM 1713 N N . SER A 1 216 ? -5.953 4.871 31.536 1.00 95.25 216 SER A N 1
ATOM 1714 C CA . SER A 1 216 ? -5.018 4.931 32.658 1.00 95.25 216 SER A CA 1
ATOM 1715 C C . SER A 1 216 ? -3.577 4.670 32.200 1.00 95.25 216 SER A C 1
ATOM 1717 O O . SER A 1 216 ? -3.346 4.223 31.077 1.00 95.25 216 SER A O 1
ATOM 1719 N N . GLY A 1 217 ? -2.605 4.981 33.065 1.00 90.88 217 GLY A N 1
ATOM 1720 C CA . GLY A 1 217 ? -1.178 4.773 32.801 1.00 90.88 217 GLY A CA 1
ATOM 1721 C C . GLY A 1 217 ? -0.522 5.877 31.964 1.00 90.88 217 GLY A C 1
ATOM 1722 O O . GLY A 1 217 ? -0.957 7.032 31.965 1.00 90.88 217 GLY A O 1
ATOM 1723 N N . MET A 1 218 ? 0.583 5.534 31.296 1.00 91.00 218 MET A N 1
ATOM 1724 C CA . MET A 1 218 ? 1.215 6.423 30.315 1.00 91.00 218 MET A CA 1
ATOM 1725 C C . MET A 1 218 ? 0.361 6.512 29.043 1.00 91.00 218 MET A C 1
ATOM 1727 O O . MET A 1 218 ? -0.333 5.550 28.732 1.00 91.00 218 MET A O 1
ATOM 1731 N N . PRO A 1 219 ? 0.440 7.614 28.271 1.00 90.69 219 PRO A N 1
ATOM 1732 C CA . PRO A 1 219 ? -0.204 7.695 26.964 1.00 90.69 219 PRO A CA 1
ATOM 1733 C C . PRO A 1 219 ? 0.161 6.474 26.097 1.00 90.69 219 PRO A C 1
ATOM 1735 O O . PRO A 1 219 ? 1.363 6.290 25.828 1.00 90.69 219 PRO A O 1
ATOM 1738 N N . PRO A 1 220 ? -0.831 5.649 25.705 1.00 89.94 220 PRO A N 1
ATOM 1739 C CA . PRO A 1 220 ? -0.598 4.397 24.996 1.00 89.94 220 PRO A CA 1
ATOM 1740 C C . PRO A 1 220 ? -0.008 4.686 23.620 1.00 89.94 220 PRO A C 1
ATOM 1742 O O . PRO A 1 220 ? -0.289 5.733 23.026 1.00 89.94 220 PRO A O 1
ATOM 1745 N N . PHE A 1 221 ? 0.857 3.803 23.137 1.00 87.12 221 PHE A N 1
ATOM 1746 C CA . PHE A 1 221 ? 1.408 3.902 21.794 1.00 87.12 221 PHE A CA 1
ATOM 1747 C C . PHE A 1 221 ? 0.483 3.147 20.845 1.00 87.12 221 PHE A C 1
ATOM 1749 O O . PHE A 1 221 ? 0.232 1.965 21.030 1.00 87.12 221 PHE A O 1
ATOM 1756 N N . VAL A 1 222 ? -0.063 3.846 19.854 1.00 86.69 222 VAL A N 1
ATOM 1757 C CA . VAL A 1 222 ? -0.942 3.241 18.854 1.00 86.69 222 VAL A CA 1
ATOM 1758 C C . VAL A 1 222 ? -0.235 3.342 17.518 1.00 86.69 222 VAL A C 1
ATOM 1760 O O . VAL A 1 222 ? 0.008 4.454 17.038 1.00 86.69 222 VAL A O 1
ATOM 1763 N N . CYS A 1 223 ? 0.100 2.194 16.937 1.00 82.81 223 CYS A N 1
ATOM 1764 C CA . CYS A 1 223 ? 0.622 2.098 15.588 1.00 82.81 223 CYS A CA 1
ATOM 1765 C C . CYS A 1 223 ? -0.263 1.199 14.737 1.00 82.81 223 CYS A C 1
ATOM 1767 O O . CYS A 1 223 ? -0.779 0.179 15.180 1.00 82.81 223 CYS A O 1
ATOM 1769 N N . THR A 1 224 ? -0.424 1.579 13.477 1.00 77.94 224 THR A N 1
ATOM 1770 C CA . THR A 1 224 ? -1.192 0.803 12.501 1.00 77.94 224 THR A CA 1
ATOM 1771 C C . THR A 1 224 ? -0.714 -0.651 12.391 1.00 77.94 224 THR A C 1
ATOM 1773 O O . THR A 1 224 ? -1.534 -1.548 12.256 1.00 77.94 224 THR A O 1
ATOM 1776 N N . VAL A 1 225 ? 0.596 -0.897 12.481 1.00 75.12 225 VAL A N 1
ATOM 1777 C CA . VAL A 1 225 ? 1.180 -2.242 12.329 1.00 75.12 225 VAL A CA 1
ATOM 1778 C C . VAL A 1 225 ? 0.865 -3.196 13.487 1.00 75.12 225 VAL A C 1
ATOM 1780 O O . VAL A 1 225 ? 1.171 -4.378 13.380 1.00 75.12 225 VAL A O 1
ATOM 1783 N N . ASP A 1 226 ? 0.265 -2.700 14.572 1.00 80.25 226 ASP A N 1
ATOM 1784 C CA . ASP A 1 226 ? 0.047 -3.477 15.794 1.00 80.25 226 ASP A CA 1
ATOM 1785 C C . ASP A 1 226 ? -1.292 -4.227 15.798 1.00 80.25 226 ASP A C 1
ATOM 1787 O O . ASP A 1 226 ? -1.524 -5.052 16.681 1.00 80.25 226 ASP A O 1
ATOM 1791 N N . PHE A 1 227 ? -2.201 -3.955 14.855 1.00 85.06 227 PHE A N 1
ATOM 1792 C CA . PHE A 1 227 ? -3.467 -4.691 14.785 1.00 85.06 227 PHE A CA 1
ATOM 1793 C C . PHE A 1 227 ? -3.425 -5.781 13.722 1.00 85.06 227 PHE A C 1
ATOM 1795 O O . PHE A 1 227 ? -2.667 -5.724 12.759 1.00 85.06 227 PHE A O 1
ATOM 1802 N N . GLU A 1 228 ? -4.278 -6.780 13.903 1.00 87.25 228 GLU A N 1
ATOM 1803 C CA . GLU A 1 228 ? -4.541 -7.810 12.908 1.00 87.25 228 GLU A CA 1
ATOM 1804 C C . GLU A 1 228 ? -6.057 -7.979 12.812 1.00 87.25 228 GLU A C 1
ATOM 1806 O O . GLU A 1 228 ? -6.775 -8.024 13.817 1.00 87.25 228 GLU A O 1
ATOM 1811 N N . LEU A 1 229 ? -6.561 -8.067 11.588 1.00 88.69 229 LEU A N 1
ATOM 1812 C CA . LEU A 1 229 ? -7.972 -8.290 11.312 1.00 88.69 229 LEU A CA 1
ATOM 1813 C C . LEU A 1 229 ? -8.136 -9.677 10.711 1.00 88.69 229 LEU A C 1
ATOM 1815 O O . LEU A 1 229 ? -7.468 -10.010 9.742 1.00 88.69 229 LEU A O 1
ATOM 1819 N N . ILE A 1 230 ? -9.036 -10.490 11.258 1.00 88.81 230 ILE A N 1
ATOM 1820 C CA . ILE A 1 230 ? -9.354 -11.807 10.702 1.00 88.81 230 ILE A CA 1
ATOM 1821 C C . ILE A 1 230 ? -10.815 -11.818 10.273 1.00 88.81 230 ILE A C 1
ATOM 1823 O O . ILE A 1 230 ? -11.721 -11.700 11.100 1.00 88.81 230 ILE A O 1
ATOM 1827 N N . GLN A 1 231 ? -11.054 -12.003 8.977 1.00 89.50 231 GLN A N 1
ATOM 1828 C CA . GLN A 1 231 ? -12.387 -12.108 8.390 1.00 89.50 231 GLN A CA 1
ATOM 1829 C C . GLN A 1 231 ? -12.475 -13.402 7.582 1.00 89.50 231 GLN A C 1
ATOM 1831 O O . GLN A 1 231 ? -11.606 -13.701 6.768 1.00 89.50 231 GLN A O 1
ATOM 1836 N N . ASN A 1 232 ? -13.513 -14.209 7.825 1.00 88.56 232 ASN A N 1
ATOM 1837 C CA . ASN A 1 232 ? -13.705 -15.510 7.164 1.00 88.56 232 ASN A CA 1
ATOM 1838 C C . ASN A 1 232 ? -12.491 -16.462 7.270 1.00 88.56 232 ASN A C 1
ATOM 1840 O O . ASN A 1 232 ? -12.224 -17.247 6.363 1.00 88.56 232 ASN A O 1
ATOM 1844 N N . GLY A 1 233 ? -11.744 -16.391 8.378 1.00 86.00 233 GLY A N 1
ATOM 1845 C CA . GLY A 1 233 ? -10.538 -17.199 8.600 1.00 86.00 233 GLY A CA 1
ATOM 1846 C C . GLY A 1 233 ? -9.307 -16.749 7.805 1.00 86.00 233 GLY A C 1
ATOM 1847 O O . GLY A 1 233 ? -8.291 -17.438 7.844 1.00 86.00 233 GLY A O 1
ATOM 1848 N N . VAL A 1 234 ? -9.387 -15.617 7.101 1.00 83.38 234 VAL A N 1
ATOM 1849 C CA . VAL A 1 234 ? -8.270 -14.990 6.392 1.00 83.38 234 VAL A CA 1
ATOM 1850 C C . VAL A 1 234 ? -7.801 -13.787 7.197 1.00 83.38 234 VAL A C 1
ATOM 1852 O O . VAL A 1 234 ? -8.607 -12.931 7.566 1.00 83.38 234 VAL A O 1
ATOM 1855 N N . GLN A 1 235 ? -6.501 -13.741 7.477 1.00 85.00 235 GLN A N 1
ATOM 1856 C CA . GLN A 1 235 ? -5.865 -12.561 8.044 1.00 85.00 235 GLN A CA 1
ATOM 1857 C C . GLN A 1 235 ? -5.766 -11.476 6.969 1.00 85.00 235 GLN A C 1
ATOM 1859 O O . GLN A 1 235 ? -5.374 -11.728 5.829 1.00 85.00 235 GLN A O 1
ATOM 1864 N N . ILE A 1 236 ? -6.191 -10.279 7.336 1.00 83.00 236 ILE A N 1
ATOM 1865 C CA . ILE A 1 236 ? -6.208 -9.087 6.509 1.00 83.00 236 ILE A CA 1
ATOM 1866 C C . ILE A 1 236 ? -4.972 -8.290 6.890 1.00 83.00 236 ILE A C 1
ATOM 1868 O O . ILE A 1 236 ? -4.973 -7.530 7.860 1.00 83.00 236 ILE A O 1
ATOM 1872 N N . ASP A 1 237 ? -3.910 -8.513 6.130 1.00 66.62 237 ASP A N 1
ATOM 1873 C CA . ASP A 1 237 ? -2.657 -7.797 6.305 1.00 66.62 237 ASP A CA 1
ATOM 1874 C C . ASP A 1 237 ? -2.770 -6.410 5.658 1.00 66.62 237 ASP A C 1
ATOM 1876 O O . ASP A 1 237 ? -3.291 -6.264 4.544 1.00 66.62 237 ASP A O 1
ATOM 1880 N N . ASN A 1 238 ? -2.241 -5.392 6.342 1.00 67.19 238 ASN A N 1
ATOM 1881 C CA . ASN A 1 238 ? -2.176 -3.999 5.888 1.00 67.19 238 ASN A CA 1
ATOM 1882 C C . ASN A 1 238 ? -3.515 -3.233 5.930 1.00 67.19 238 ASN A C 1
ATOM 1884 O O . ASN A 1 238 ? -4.005 -2.775 4.897 1.00 67.19 238 ASN A O 1
ATOM 1888 N N . PHE A 1 239 ? -4.111 -3.039 7.107 1.00 73.62 239 PHE A N 1
ATOM 1889 C CA . PHE A 1 239 ? -5.036 -1.911 7.308 1.00 73.62 239 PHE A CA 1
ATOM 1890 C C . PHE A 1 239 ? -4.243 -0.676 7.762 1.00 73.62 239 PHE A C 1
ATOM 1892 O O . PHE A 1 239 ? -3.082 -0.790 8.133 1.00 73.62 239 PHE A O 1
ATOM 1899 N N . ILE A 1 240 ? -4.856 0.499 7.676 1.00 74.75 240 ILE A N 1
ATOM 1900 C CA . ILE A 1 240 ? -4.330 1.813 8.045 1.00 74.75 240 ILE A CA 1
ATOM 1901 C C . ILE A 1 240 ? -5.310 2.499 8.983 1.00 74.75 240 ILE A C 1
ATOM 1903 O O . ILE A 1 240 ? -6.525 2.425 8.789 1.00 74.75 240 ILE A O 1
ATOM 1907 N N . LEU A 1 241 ? -4.762 3.158 10.004 1.00 76.25 241 LEU A N 1
ATOM 1908 C CA . LEU A 1 241 ? -5.493 4.090 10.853 1.00 76.25 241 LEU A CA 1
ATOM 1909 C C . LEU A 1 241 ? -5.273 5.502 10.318 1.00 76.25 241 LEU A C 1
ATOM 1911 O O . LEU A 1 241 ? -4.259 6.132 10.628 1.00 76.25 241 LEU A O 1
ATOM 1915 N N . ASP A 1 242 ? -6.223 5.970 9.513 1.00 78.44 242 ASP A N 1
ATOM 1916 C CA . ASP A 1 242 ? -6.180 7.297 8.903 1.00 78.44 242 ASP A CA 1
ATOM 1917 C C . ASP A 1 242 ? -6.891 8.317 9.809 1.00 78.44 242 ASP A C 1
ATOM 1919 O O . ASP A 1 242 ? -8.022 8.090 10.251 1.00 78.44 242 ASP A O 1
ATOM 1923 N N . PHE A 1 243 ? -6.211 9.406 10.172 1.00 70.88 243 PHE A N 1
ATOM 1924 C CA . PHE A 1 243 ? -6.695 10.380 11.167 1.00 70.88 243 PHE A CA 1
ATOM 1925 C C . PHE A 1 243 ? -7.249 11.660 10.542 1.00 70.88 243 PHE A C 1
ATOM 1927 O O . PHE A 1 243 ? -7.979 12.406 11.205 1.00 70.88 243 PHE A O 1
ATOM 1934 N N . ASP A 1 244 ? -6.927 11.918 9.280 1.00 63.97 244 ASP A N 1
ATOM 1935 C CA . ASP A 1 244 ? -7.576 12.926 8.470 1.00 63.97 244 ASP A CA 1
ATOM 1936 C C . ASP A 1 244 ? -8.237 12.226 7.283 1.00 63.97 244 ASP A C 1
ATOM 1938 O O . ASP A 1 244 ? -7.880 11.131 6.893 1.00 63.97 244 ASP A O 1
ATOM 1942 N N . ASN A 1 245 ? -9.306 12.783 6.728 1.00 59.00 245 ASN A N 1
ATOM 1943 C CA . ASN A 1 245 ? -9.983 12.143 5.596 1.00 59.00 245 ASN A CA 1
ATOM 1944 C C . ASN A 1 245 ? -9.141 12.260 4.297 1.00 59.00 245 ASN A C 1
ATOM 1946 O O . ASN A 1 245 ? -9.705 12.349 3.208 1.00 59.00 245 ASN A O 1
ATOM 1950 N N . SER A 1 246 ? -7.811 12.407 4.399 1.00 55.56 246 SER A N 1
ATOM 1951 C CA . SER A 1 246 ? -6.946 12.861 3.317 1.00 55.56 246 SER A CA 1
ATOM 1952 C C . SER A 1 246 ? -6.229 11.694 2.638 1.00 55.56 246 SER A C 1
ATOM 1954 O O . SER A 1 246 ? -5.079 11.377 2.887 1.00 55.56 246 SER A O 1
ATOM 1956 N N . SER A 1 247 ? -6.918 11.072 1.680 1.00 51.84 247 SER A N 1
ATOM 1957 C CA . SER A 1 247 ? -6.340 10.264 0.585 1.00 51.84 247 SER A CA 1
ATOM 1958 C C . SER A 1 247 ? -5.292 9.170 0.910 1.00 51.84 247 SER A C 1
ATOM 1960 O O . SER A 1 247 ? -4.737 8.612 -0.028 1.00 51.84 247 SER A O 1
ATOM 1962 N N . GLY A 1 248 ? -5.094 8.763 2.167 1.00 51.88 248 GLY A N 1
ATOM 1963 C CA . GLY A 1 248 ? -4.674 7.403 2.508 1.00 51.88 248 GLY A CA 1
ATOM 1964 C C . GLY A 1 248 ? -3.188 7.035 2.439 1.00 51.88 248 GLY A C 1
ATOM 1965 O O . GLY A 1 248 ? -2.885 5.939 1.973 1.00 51.88 248 GLY A O 1
ATOM 1966 N N . THR A 1 249 ? -2.259 7.839 2.970 1.00 52.38 249 THR A N 1
ATOM 1967 C CA . THR A 1 249 ? -0.859 7.369 3.149 1.00 52.38 249 THR A CA 1
ATOM 1968 C C . THR A 1 249 ? -0.291 7.474 4.560 1.00 52.38 249 THR A C 1
ATOM 1970 O O . THR A 1 249 ? 0.709 6.816 4.851 1.00 52.38 249 THR A O 1
ATOM 1973 N N . ASP A 1 250 ? -0.904 8.244 5.458 1.00 58.00 250 ASP A N 1
ATOM 1974 C CA . ASP A 1 250 ? -0.309 8.495 6.769 1.00 58.00 250 ASP A CA 1
ATOM 1975 C C . ASP A 1 250 ? -0.836 7.493 7.798 1.00 58.00 250 ASP A C 1
ATOM 1977 O O . ASP A 1 250 ? -1.823 7.716 8.496 1.00 58.00 250 ASP A O 1
ATOM 1981 N N . SER A 1 251 ? -0.147 6.355 7.918 1.00 67.75 251 SER A N 1
ATOM 1982 C CA . SER A 1 251 ? -0.384 5.425 9.021 1.00 67.75 251 SER A CA 1
ATOM 1983 C C . SER A 1 251 ? -0.103 6.129 10.352 1.00 67.75 251 SER A C 1
ATOM 1985 O O . SER A 1 251 ? 1.038 6.528 10.614 1.00 67.75 251 SER A O 1
ATOM 1987 N N . PHE A 1 252 ? -1.104 6.258 11.225 1.00 79.31 252 PHE A N 1
ATOM 1988 C CA . PHE A 1 252 ? -0.855 6.773 12.568 1.00 79.31 252 PHE A CA 1
ATOM 1989 C C . PHE A 1 252 ? 0.073 5.820 13.338 1.00 79.31 252 PHE A C 1
ATOM 1991 O O . PHE A 1 252 ? -0.177 4.613 13.409 1.00 79.31 252 PHE A O 1
ATOM 1998 N N . CYS A 1 253 ? 1.145 6.377 13.906 1.00 83.00 253 CYS A N 1
ATOM 1999 C CA . CYS A 1 253 ? 2.101 5.665 14.750 1.00 83.00 253 CYS A CA 1
ATOM 2000 C C . CYS A 1 253 ? 2.683 6.615 15.805 1.00 83.00 253 CYS A C 1
ATOM 2002 O O . CYS A 1 253 ? 3.726 7.242 15.605 1.00 83.00 253 CYS A O 1
ATOM 2004 N N . SER A 1 254 ? 1.958 6.816 16.907 1.00 85.19 254 SER A N 1
ATOM 2005 C CA . SER A 1 254 ? 2.351 7.775 17.946 1.00 85.19 254 SER A CA 1
ATOM 2006 C C . SER A 1 254 ? 1.690 7.487 19.295 1.00 85.19 254 SER A C 1
ATOM 2008 O O . SER A 1 254 ? 0.825 6.623 19.430 1.00 85.19 254 SER A O 1
ATOM 2010 N N . ARG A 1 255 ? 2.092 8.243 20.324 1.00 87.81 255 ARG A N 1
ATOM 2011 C CA . ARG A 1 255 ? 1.448 8.209 21.641 1.00 87.81 255 ARG A CA 1
ATOM 2012 C C . ARG A 1 255 ? 0.129 8.966 21.625 1.00 87.81 255 ARG A C 1
ATOM 2014 O O . ARG A 1 255 ? 0.095 10.168 21.358 1.00 87.81 255 ARG A O 1
ATOM 2021 N N . LEU A 1 256 ? -0.931 8.286 22.027 1.00 89.75 256 LEU A N 1
ATOM 2022 C CA . LEU A 1 256 ? -2.279 8.817 22.095 1.00 89.75 256 LEU A CA 1
ATOM 2023 C C . LEU A 1 256 ? -2.481 9.622 23.389 1.00 89.75 256 LEU A C 1
ATOM 2025 O O . LEU A 1 256 ? -2.666 9.069 24.470 1.00 89.75 256 LEU A O 1
ATOM 2029 N N . GLN A 1 257 ? -2.417 10.951 23.292 1.00 91.44 257 GLN A N 1
ATOM 2030 C CA . GLN A 1 257 ? -2.556 11.849 24.453 1.00 91.44 257 GLN A CA 1
ATOM 2031 C C . GLN A 1 257 ? -4.014 12.123 24.838 1.00 91.44 257 GLN A C 1
ATOM 2033 O O . GLN A 1 257 ? -4.312 12.457 25.982 1.00 91.44 257 GLN A O 1
ATOM 2038 N N . ILE A 1 258 ? -4.913 12.034 23.863 1.00 92.00 258 ILE A N 1
ATOM 2039 C CA . ILE A 1 258 ? -6.337 12.336 23.984 1.00 92.00 258 ILE A CA 1
ATOM 2040 C C . ILE A 1 258 ? -7.129 11.294 23.204 1.00 92.00 258 ILE A C 1
ATOM 2042 O O . ILE A 1 258 ? -6.560 10.546 22.417 1.00 92.00 258 ILE A O 1
ATOM 2046 N N . GLU A 1 259 ? -8.441 11.263 23.404 1.00 94.56 259 GLU A N 1
ATOM 2047 C CA . GLU A 1 259 ? -9.317 10.460 22.556 1.00 94.56 259 GLU A CA 1
ATOM 2048 C C . GLU A 1 259 ? -9.176 10.872 21.083 1.00 94.56 259 GLU A C 1
ATOM 2050 O O . GLU A 1 259 ? -9.289 12.056 20.757 1.00 94.56 259 GLU A O 1
ATOM 2055 N N . MET A 1 260 ? -8.936 9.900 20.202 1.00 92.19 260 MET A N 1
ATOM 2056 C CA . MET A 1 260 ? -8.865 10.118 18.755 1.00 92.19 260 MET A CA 1
ATOM 2057 C C . MET A 1 260 ? -9.670 9.060 18.017 1.00 92.19 260 MET A C 1
ATOM 2059 O O . MET A 1 260 ? -9.774 7.919 18.465 1.00 92.19 260 MET A O 1
ATOM 2063 N N . THR A 1 261 ? -10.249 9.457 16.886 1.00 92.50 261 THR A N 1
ATOM 2064 C CA . THR A 1 261 ? -10.957 8.553 15.979 1.00 92.50 261 THR A CA 1
ATOM 2065 C C . THR A 1 261 ? -10.212 8.469 14.666 1.00 92.50 261 THR A C 1
ATOM 2067 O O . THR A 1 261 ? -9.808 9.496 14.126 1.00 92.50 261 THR A O 1
ATOM 2070 N N . PHE A 1 262 ? -10.073 7.246 14.177 1.00 90.88 262 PHE A N 1
ATOM 2071 C CA . PHE A 1 262 ? -9.424 6.909 12.925 1.00 90.88 262 PHE A CA 1
ATOM 2072 C C . PHE A 1 262 ? -10.427 6.226 12.007 1.00 90.88 262 PHE A C 1
ATOM 2074 O O . PHE A 1 262 ? -11.312 5.494 12.464 1.00 90.88 262 PHE A O 1
ATOM 2081 N N . LEU A 1 263 ? -10.271 6.451 10.712 1.00 88.69 263 LEU A N 1
ATOM 2082 C CA . LEU A 1 263 ? -10.840 5.602 9.687 1.00 88.69 263 LEU A CA 1
ATOM 2083 C C . LEU A 1 263 ? -9.992 4.328 9.630 1.00 88.69 263 LEU A C 1
ATOM 2085 O O . LEU A 1 263 ? -8.774 4.403 9.481 1.00 88.69 263 LEU A O 1
ATOM 2089 N N . VAL A 1 264 ? -10.636 3.171 9.771 1.00 88.12 264 VAL A N 1
ATOM 2090 C CA . VAL A 1 264 ? -9.993 1.877 9.536 1.00 88.12 264 VAL A CA 1
ATOM 2091 C C . VAL A 1 264 ? -10.144 1.591 8.055 1.00 88.12 264 VAL A C 1
ATOM 2093 O O . VAL A 1 264 ? -11.244 1.300 7.591 1.00 88.12 264 VAL A O 1
ATOM 2096 N N . ASN A 1 265 ? -9.054 1.734 7.315 1.00 81.19 265 ASN A N 1
ATOM 2097 C CA . ASN A 1 265 ? -9.035 1.502 5.877 1.00 81.19 265 ASN A CA 1
ATOM 2098 C C . ASN A 1 265 ? -8.039 0.396 5.538 1.00 81.19 265 ASN A C 1
ATOM 2100 O O . ASN A 1 265 ? -7.199 0.055 6.360 1.00 81.19 265 ASN A O 1
ATOM 2104 N N . GLN A 1 266 ? -8.103 -0.160 4.338 1.00 74.31 266 GLN A N 1
ATOM 2105 C CA . GLN A 1 266 ? -7.126 -1.131 3.873 1.00 74.31 266 GLN A CA 1
ATOM 2106 C C . GLN A 1 266 ? -6.088 -0.475 2.957 1.00 74.31 266 GLN A C 1
ATOM 2108 O O . GLN A 1 266 ? -6.437 0.255 2.036 1.00 74.31 266 GLN A O 1
ATOM 2113 N N . TYR A 1 267 ? -4.808 -0.755 3.206 1.00 63.62 267 TYR A N 1
ATOM 2114 C CA . TYR A 1 267 ? -3.676 -0.342 2.371 1.00 63.62 267 TYR A CA 1
ATOM 2115 C C . TYR A 1 267 ? -3.510 -1.247 1.140 1.00 63.62 267 TYR A C 1
ATOM 2117 O O . TYR A 1 267 ? -3.028 -0.800 0.103 1.00 63.62 267 TYR A O 1
ATOM 2125 N N . SER A 1 268 ? -3.903 -2.523 1.238 1.00 60.22 268 SER A N 1
ATOM 2126 C CA . SER A 1 268 ? -3.766 -3.519 0.168 1.00 60.22 268 SER A CA 1
ATOM 2127 C C . SER A 1 268 ? -5.086 -3.795 -0.563 1.00 60.22 268 SER A C 1
ATOM 2129 O O . SER A 1 268 ? -6.157 -3.847 0.025 1.00 60.22 268 SER A O 1
ATOM 2131 N N . TYR A 1 269 ? -4.997 -4.054 -1.863 1.00 53.72 269 TYR A N 1
ATOM 2132 C CA . TYR A 1 269 ? -6.074 -4.560 -2.725 1.00 53.72 269 TYR A CA 1
ATOM 2133 C C . TYR A 1 269 ? -6.182 -6.106 -2.694 1.00 53.72 269 TYR A C 1
ATOM 2135 O O . TYR A 1 269 ? -7.015 -6.669 -3.408 1.00 53.72 269 TYR A O 1
ATOM 2143 N N . LYS A 1 270 ? -5.325 -6.814 -1.927 1.00 46.28 270 LYS A N 1
ATOM 2144 C CA . LYS A 1 270 ? -5.256 -8.294 -1.870 1.00 46.28 270 LYS A CA 1
ATOM 2145 C C . LYS A 1 270 ? -6.510 -8.936 -1.301 1.00 46.28 270 LYS A C 1
ATOM 2147 O O . LYS A 1 270 ? -6.916 -9.999 -1.766 1.00 46.28 270 LYS A O 1
ATOM 2152 N N . THR A 1 271 ? -7.093 -8.347 -0.266 1.00 54.31 271 THR A N 1
ATOM 2153 C CA . THR A 1 271 ? -8.290 -8.902 0.360 1.00 54.31 271 THR A CA 1
ATOM 2154 C C . THR A 1 271 ? -9.428 -7.931 0.119 1.00 54.31 271 THR A C 1
ATOM 2156 O O . THR A 1 271 ? -9.305 -6.738 0.347 1.00 54.31 271 THR A O 1
ATOM 2159 N N . GLN A 1 272 ? -10.537 -8.430 -0.424 1.00 65.62 272 GLN A N 1
ATOM 2160 C CA . GLN A 1 272 ? -11.778 -7.667 -0.464 1.00 65.62 272 GLN A CA 1
ATOM 2161 C C . GLN A 1 272 ? -12.321 -7.659 0.956 1.00 65.62 272 GLN A C 1
ATOM 2163 O O . GLN A 1 272 ? -13.202 -8.452 1.288 1.00 65.62 272 GLN A O 1
ATOM 2168 N N . TRP A 1 273 ? -11.711 -6.845 1.813 1.00 79.69 273 TRP A N 1
ATOM 2169 C CA . TRP A 1 273 ? -12.270 -6.566 3.113 1.00 79.69 273 TRP A CA 1
ATOM 2170 C C . TRP A 1 273 ? -13.700 -6.074 2.909 1.00 79.69 273 TRP A C 1
ATOM 2172 O O . TRP A 1 273 ? -13.951 -5.072 2.238 1.00 79.69 273 TRP A O 1
ATOM 2182 N N . ASP A 1 274 ? -14.648 -6.830 3.447 1.00 85.00 274 ASP A N 1
ATOM 2183 C CA . ASP A 1 274 ? -16.033 -6.414 3.458 1.00 85.00 274 ASP A CA 1
ATOM 2184 C C . ASP A 1 274 ? -16.266 -5.627 4.745 1.00 85.00 274 ASP A C 1
ATOM 2186 O O . ASP A 1 274 ? -16.463 -6.200 5.824 1.00 85.00 274 ASP A O 1
ATOM 2190 N N . ASP A 1 275 ? -16.279 -4.300 4.605 1.00 83.62 275 ASP A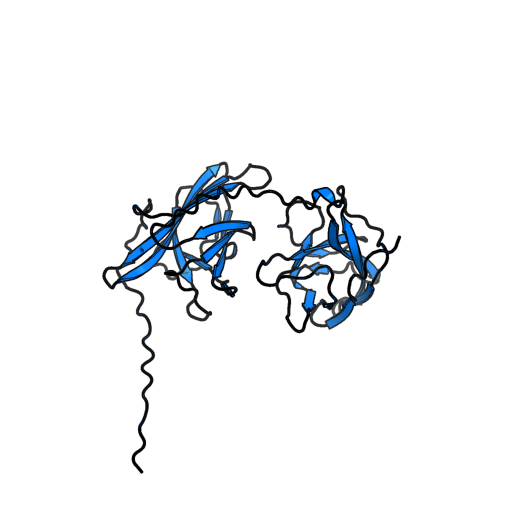 N 1
ATOM 2191 C CA . ASP A 1 275 ? -16.611 -3.353 5.668 1.00 83.62 275 ASP A CA 1
ATOM 2192 C C . ASP A 1 275 ? -17.962 -3.644 6.320 1.00 83.62 275 ASP A C 1
ATOM 2194 O O . ASP A 1 275 ? -18.227 -3.138 7.406 1.00 83.62 275 ASP A O 1
ATOM 2198 N N . THR A 1 276 ? -18.831 -4.452 5.709 1.00 86.88 276 THR A N 1
ATOM 2199 C CA . THR A 1 276 ? -20.144 -4.823 6.239 1.00 86.88 276 THR A CA 1
ATOM 2200 C C . THR A 1 276 ? -20.178 -6.197 6.910 1.00 86.88 276 THR A C 1
ATOM 2202 O O . THR A 1 276 ? -21.104 -6.455 7.681 1.00 86.88 276 THR A O 1
ATOM 2205 N N . ALA A 1 277 ? -19.185 -7.061 6.705 1.00 89.38 277 ALA A N 1
ATOM 2206 C CA . ALA A 1 277 ? -19.173 -8.411 7.268 1.00 89.38 277 ALA A CA 1
ATOM 2207 C C . ALA A 1 277 ? -18.611 -8.462 8.701 1.00 89.38 277 ALA A C 1
ATOM 2209 O O . ALA A 1 277 ? -18.047 -7.501 9.221 1.00 89.38 277 ALA A O 1
ATOM 2210 N N . GLU A 1 278 ? -18.809 -9.580 9.396 1.00 93.25 278 GLU A N 1
ATOM 2211 C CA . GLU A 1 278 ? -18.215 -9.788 10.722 1.00 93.25 278 GLU A CA 1
ATOM 2212 C C . GLU A 1 278 ? -16.710 -10.073 10.641 1.00 93.25 278 GLU A C 1
ATOM 2214 O O . GLU A 1 278 ? -16.217 -10.576 9.632 1.00 93.25 278 GLU A O 1
ATOM 2219 N N . PHE A 1 279 ? -15.976 -9.762 11.709 1.00 93.31 279 PHE A N 1
ATOM 2220 C CA . PHE A 1 279 ? -14.536 -10.010 11.799 1.00 93.31 279 PHE A CA 1
ATOM 2221 C C . PHE A 1 279 ? -14.049 -10.047 13.253 1.00 93.31 279 PHE A C 1
ATOM 2223 O O . PHE A 1 279 ? -14.703 -9.530 14.161 1.00 93.31 279 PHE A O 1
ATOM 2230 N N . SER A 1 280 ? -12.881 -10.639 13.475 1.00 94.06 280 SER A N 1
ATOM 2231 C CA . SER A 1 280 ? -12.149 -10.576 14.742 1.00 94.06 280 SER A CA 1
ATOM 2232 C C . SER A 1 280 ? -11.038 -9.531 14.636 1.00 94.06 280 SER A C 1
ATOM 2234 O O . SER A 1 280 ? -10.315 -9.515 13.642 1.00 94.06 280 SER A O 1
ATOM 2236 N N . LEU A 1 281 ? -10.902 -8.673 15.647 1.00 91.44 281 LEU A N 1
ATOM 2237 C CA . LEU A 1 281 ? -9.789 -7.730 15.773 1.00 91.44 281 LEU A CA 1
ATOM 2238 C C . LEU A 1 281 ? -8.826 -8.217 16.857 1.00 91.44 281 LEU A C 1
ATOM 2240 O O . LEU A 1 281 ? -9.255 -8.561 17.963 1.00 91.44 281 LEU A O 1
ATOM 2244 N N . PHE A 1 282 ? -7.540 -8.175 16.542 1.00 90.81 282 PHE A N 1
ATOM 2245 C CA . PHE A 1 282 ? -6.429 -8.418 17.452 1.00 90.81 282 PHE A CA 1
ATOM 2246 C C . PHE A 1 282 ? -5.574 -7.155 17.558 1.00 90.81 282 PHE A C 1
ATOM 2248 O O . PHE A 1 282 ? -5.526 -6.370 16.615 1.00 90.81 282 PHE A O 1
ATOM 2255 N N . TRP A 1 283 ? -4.919 -6.956 18.697 1.00 88.69 283 TRP A N 1
ATOM 2256 C CA . TRP A 1 283 ? -3.929 -5.901 18.921 1.00 88.69 283 TRP A CA 1
ATOM 2257 C C . TRP A 1 283 ? -2.747 -6.526 19.665 1.00 88.69 283 TRP A C 1
ATOM 2259 O O . TRP A 1 283 ? -2.963 -7.199 20.669 1.00 88.69 283 TRP A O 1
ATOM 2269 N N . ASP A 1 284 ? -1.528 -6.371 19.146 1.00 82.12 284 ASP A N 1
ATOM 2270 C CA . ASP A 1 284 ? -0.299 -6.991 19.655 1.00 82.12 284 ASP A CA 1
ATOM 2271 C C . ASP A 1 284 ? -0.425 -8.522 19.733 1.00 82.12 284 ASP A C 1
ATOM 2273 O O . ASP A 1 284 ? -0.007 -9.170 20.693 1.00 82.12 284 ASP A O 1
ATOM 2277 N N . SER A 1 285 ? -1.070 -9.102 18.714 1.00 80.38 285 SER A N 1
ATOM 2278 C CA . SER A 1 285 ? -1.436 -10.522 18.629 1.00 80.38 285 SER A CA 1
ATOM 2279 C C . SER A 1 285 ? -2.352 -11.027 19.762 1.00 80.38 285 SER A C 1
ATOM 2281 O O . SER A 1 285 ? -2.624 -12.228 19.857 1.00 80.38 285 SER A O 1
ATOM 2283 N N . GLU A 1 286 ? -2.888 -10.141 20.608 1.00 85.44 286 GLU A N 1
ATOM 2284 C CA . GLU A 1 286 ? -3.919 -10.474 21.586 1.00 85.44 286 GLU A CA 1
ATOM 2285 C C . GLU A 1 286 ? -5.309 -10.278 20.982 1.00 85.44 286 GLU A C 1
ATOM 2287 O O . GLU A 1 286 ? -5.605 -9.263 20.350 1.00 85.44 286 GLU A O 1
ATOM 2292 N N . PHE A 1 287 ? -6.196 -11.256 21.187 1.00 86.31 287 PHE A N 1
ATOM 2293 C CA . PHE A 1 287 ? -7.589 -11.116 20.776 1.00 86.31 287 PHE A CA 1
ATOM 2294 C C . PHE A 1 287 ? -8.231 -9.957 21.532 1.00 86.31 287 PHE A C 1
ATOM 2296 O O . PHE A 1 287 ? -8.356 -9.999 22.757 1.00 86.31 287 PHE A O 1
ATOM 2303 N N . LEU A 1 288 ? -8.691 -8.955 20.786 1.00 86.38 288 LEU A N 1
ATOM 2304 C CA . LEU A 1 288 ? -9.281 -7.762 21.363 1.00 86.38 288 LEU A CA 1
ATOM 2305 C C . LEU A 1 288 ? -10.808 -7.854 21.376 1.00 86.38 288 LEU A C 1
ATOM 2307 O O . LEU A 1 288 ? -11.431 -7.698 22.428 1.00 86.38 288 LEU A O 1
ATOM 2311 N N . MET A 1 289 ? -11.433 -8.098 20.218 1.00 91.94 289 MET A N 1
ATOM 2312 C CA . MET A 1 289 ? -12.895 -8.179 20.115 1.00 91.94 289 MET A CA 1
ATOM 2313 C C . MET A 1 289 ? -13.401 -8.913 18.870 1.00 91.94 289 MET A C 1
ATOM 2315 O O . MET A 1 289 ? -12.734 -8.969 17.840 1.00 91.94 289 MET A O 1
ATOM 2319 N N . GLN A 1 290 ? -14.644 -9.401 18.950 1.00 92.25 290 GLN A N 1
ATOM 2320 C CA . GLN A 1 290 ? -15.436 -9.810 17.790 1.00 92.25 290 GLN A CA 1
ATOM 2321 C C . GLN A 1 290 ? -16.350 -8.656 17.367 1.00 92.25 290 GLN A C 1
ATOM 2323 O O . GLN A 1 290 ? -17.168 -8.181 18.159 1.00 92.25 290 GLN A O 1
ATOM 2328 N N . VAL A 1 291 ? -16.253 -8.250 16.106 1.00 90.31 291 VAL A N 1
ATOM 2329 C CA . VAL A 1 291 ? -17.125 -7.257 15.482 1.00 90.31 291 VAL A CA 1
ATOM 2330 C C . VAL A 1 291 ? -18.165 -7.982 14.646 1.00 90.31 291 VAL A C 1
ATOM 2332 O O . VAL A 1 291 ? -17.837 -8.748 13.744 1.00 90.31 291 VAL A O 1
ATOM 2335 N N . GLY A 1 292 ? -19.438 -7.769 14.972 1.00 89.12 292 GLY A N 1
ATOM 2336 C CA . GLY A 1 292 ? -20.553 -8.378 14.243 1.00 89.12 292 GLY A CA 1
ATOM 2337 C C . GLY A 1 292 ? -20.760 -7.728 12.877 1.00 89.12 292 GLY A C 1
ATOM 2338 O O . GLY A 1 292 ? -20.267 -6.631 12.641 1.00 89.12 292 GLY A O 1
ATOM 2339 N N . ALA A 1 293 ? -21.513 -8.366 11.984 1.00 88.06 293 ALA A N 1
ATOM 2340 C CA . ALA A 1 293 ? -21.858 -7.792 10.683 1.00 88.06 293 ALA A CA 1
ATOM 2341 C C . ALA A 1 293 ? -22.748 -6.536 10.808 1.00 88.06 293 ALA A C 1
ATOM 2343 O O . ALA A 1 293 ? -23.493 -6.353 11.775 1.00 88.06 293 ALA A O 1
ATOM 2344 N N . TRP A 1 294 ? -22.696 -5.665 9.803 1.00 85.00 294 TRP A N 1
ATOM 2345 C CA . TRP A 1 294 ? -23.576 -4.511 9.681 1.00 85.00 294 TRP A CA 1
ATOM 2346 C C . TRP A 1 294 ? -24.956 -4.952 9.189 1.00 85.00 294 TRP A C 1
ATOM 2348 O O . TRP A 1 294 ? -25.160 -5.227 8.011 1.00 85.00 294 TRP A O 1
ATOM 2358 N N . ALA A 1 295 ? -25.940 -4.968 10.087 1.00 81.75 295 ALA A N 1
ATOM 2359 C CA . ALA A 1 295 ? -27.318 -5.346 9.759 1.00 81.75 295 ALA A CA 1
ATOM 2360 C C . ALA A 1 295 ? -28.117 -4.250 9.016 1.00 81.75 295 ALA A C 1
ATOM 2362 O O . ALA A 1 295 ? -29.313 -4.413 8.776 1.00 81.75 295 ALA A O 1
ATOM 2363 N N . GLY A 1 296 ? -27.479 -3.128 8.660 1.00 71.88 296 GLY A N 1
ATOM 2364 C CA . GLY A 1 296 ? -28.172 -1.908 8.256 1.00 71.88 296 GLY A CA 1
ATOM 2365 C C . GLY A 1 296 ? -28.682 -1.133 9.471 1.00 71.88 296 GLY A C 1
ATOM 2366 O O . GLY A 1 296 ? -29.214 -1.708 10.417 1.00 71.88 296 GLY A O 1
ATOM 2367 N N . ALA A 1 297 ? -28.532 0.192 9.460 1.00 57.75 297 ALA A N 1
ATOM 2368 C CA . ALA A 1 297 ? -29.269 1.030 10.395 1.00 57.75 297 ALA A CA 1
ATOM 2369 C C . ALA A 1 297 ? -30.749 0.994 9.985 1.00 57.75 297 ALA A C 1
ATOM 2371 O O . ALA A 1 297 ? -31.123 1.567 8.962 1.00 57.75 297 ALA A O 1
ATOM 2372 N N . THR A 1 298 ? -31.587 0.285 10.740 1.00 53.66 298 THR A N 1
ATOM 2373 C CA . THR A 1 298 ? -33.017 0.596 10.774 1.00 53.66 298 THR A CA 1
ATOM 2374 C C . THR A 1 298 ? -33.144 1.881 11.584 1.00 53.66 298 THR A C 1
ATOM 2376 O O . THR A 1 298 ? -33.051 1.829 12.811 1.00 53.66 298 THR A O 1
ATOM 2379 N N . GLU A 1 299 ? -33.214 3.024 10.900 1.00 49.31 299 GLU A N 1
ATOM 2380 C CA . GLU A 1 299 ? -33.563 4.307 11.531 1.00 49.31 299 GLU A CA 1
ATOM 2381 C C . GLU A 1 299 ? -34.939 4.249 12.208 1.00 49.31 299 GLU A C 1
ATOM 2383 O O . GLU A 1 299 ? -35.852 3.590 11.652 1.00 49.31 299 GLU A O 1
#

Nearest PDB structures (foldseek):
  3ugf-assembly2_B  TM=1.518E-01  e=9.955E-01  Pachysandra terminalis
  8ifg-assembly1_B  TM=1.335E-01  e=4.993E+00  Schizosaccharomyces pombe 972h-

Foldseek 3Di:
DDDDDDPPPPPDPDDPVPQADPQGDLDDDPFWAKAKDADPVNQWIKIKIWDWRAGPVRDIWIKIKIATPHHFDWDWQQQKWKFDPLDIAGQKAWASGPPDPDGGDTGTHPGIGMTTIDHDPPDDDDDPQAWIFMGGLLHGGDTRHHGPDHPPPRPPVPPPPPVQADDPQDDLDADPPKDWFWDADPPWRKIKIWIWHWGQGPVRDIWIKIKIATDDTFQDWDWPQFKWKADPNDIQPAWAFARTSPRDNDRDTGGHPGIGMTTTGGSDPSDPPDSQAWIWMDGNNHGTDTGHGHPDPPD

Solvent-accessible surface area (backbone atoms only — not comparable to full-atom values): 17875 Å² total; per-residue (Å²): 136,86,82,83,80,83,78,80,77,78,78,71,80,71,73,68,86,77,61,68,63,81,74,51,68,89,65,72,64,98,58,62,49,73,38,68,50,63,49,97,85,62,64,26,26,31,39,37,40,36,27,75,43,79,28,96,86,72,49,74,44,44,38,40,34,40,36,61,74,35,66,55,46,74,45,42,22,84,42,34,40,36,36,44,97,80,44,71,42,72,65,38,28,35,32,66,39,86,83,60,87,69,80,59,41,68,47,66,36,87,56,73,45,35,23,42,58,44,70,60,92,87,54,86,78,80,65,84,85,48,54,36,38,36,27,47,71,68,40,76,56,46,68,45,54,50,94,86,54,82,69,81,75,80,65,63,85,68,71,75,59,60,59,73,62,50,68,79,67,57,72,80,72,80,44,81,69,70,41,75,38,76,50,65,45,90,90,62,65,15,30,36,35,41,36,40,27,54,45,76,29,87,90,68,51,58,44,38,34,39,34,41,33,66,72,44,67,54,64,43,77,48,42,35,86,42,52,44,38,36,42,94,90,40,76,52,75,51,51,30,33,32,62,58,73,67,90,75,76,65,59,43,68,48,66,40,85,54,72,47,34,23,43,56,44,68,58,46,87,73,58,86,76,58,70,49,51,46,35,38,39,26,46,78,87,38,84,57,47,76,44,71,52,63,86,64,86,83,126